Protein AF-C9RMR4-F1 (afdb_monomer_lite)

Organism: Fibrobacter succinogenes (strain ATCC 19169 / S85) (NCBI:txid59374)

pLDDT: mean 77.99, std 12.68, range [41.62, 93.25]

Radius of gyration: 33.89 Å; chains: 1; bounding box: 78×63×90 Å

Structure (mmCIF, N/CA/C/O backbone):
data_AF-C9RMR4-F1
#
_entry.id   AF-C9RMR4-F1
#
loop_
_atom_site.group_PDB
_atom_site.id
_atom_site.type_symbol
_atom_site.label_atom_id
_atom_site.label_alt_id
_atom_site.label_comp_id
_atom_site.label_asym_id
_atom_site.label_entity_id
_atom_site.label_seq_id
_atom_site.pdbx_PDB_ins_code
_atom_site.Cartn_x
_atom_site.Cartn_y
_atom_site.Cartn_z
_atom_site.occupancy
_atom_site.B_iso_or_equiv
_atom_site.auth_seq_id
_atom_site.auth_comp_id
_atom_site.auth_asym_id
_atom_site.auth_atom_id
_atom_site.pdbx_PDB_model_num
ATOM 1 N N . MET A 1 1 ? 0.175 2.242 -35.632 1.00 47.19 1 MET A N 1
ATOM 2 C CA . MET A 1 1 ? 0.613 1.706 -34.322 1.00 47.19 1 MET A CA 1
ATOM 3 C C . MET A 1 1 ? 1.894 0.916 -34.543 1.00 47.19 1 MET A C 1
ATOM 5 O O . MET A 1 1 ? 1.962 0.217 -35.541 1.00 47.19 1 MET A O 1
ATOM 9 N N . LEU A 1 2 ? 2.898 1.066 -33.674 1.00 58.03 2 LEU A N 1
ATOM 10 C CA . LEU A 1 2 ? 4.292 0.594 -33.826 1.00 58.03 2 LEU A CA 1
ATOM 11 C C . LEU A 1 2 ? 4.500 -0.942 -33.826 1.00 58.03 2 LEU A C 1
ATOM 13 O O . LEU A 1 2 ? 5.622 -1.389 -33.651 1.00 58.03 2 LEU A O 1
ATOM 17 N N . GLY A 1 3 ? 3.456 -1.758 -34.009 1.00 69.38 3 GLY A N 1
ATOM 18 C CA . GLY A 1 3 ? 3.580 -3.225 -34.045 1.00 69.38 3 GLY A CA 1
ATOM 19 C C . GLY A 1 3 ? 3.968 -3.889 -32.715 1.00 69.38 3 GLY A C 1
ATOM 20 O O . GLY A 1 3 ? 4.197 -5.091 -32.699 1.00 69.38 3 GLY A O 1
ATOM 21 N N . ILE A 1 4 ? 4.023 -3.128 -31.616 1.00 83.81 4 ILE A N 1
ATOM 22 C CA . ILE A 1 4 ? 4.324 -3.635 -30.272 1.00 83.81 4 ILE A CA 1
ATOM 23 C C . ILE A 1 4 ? 3.107 -4.396 -29.743 1.00 83.81 4 ILE A C 1
ATOM 25 O O . ILE A 1 4 ? 2.003 -3.849 -29.694 1.00 83.81 4 ILE A O 1
ATOM 29 N N . GLU A 1 5 ? 3.318 -5.639 -29.327 1.00 89.31 5 GLU A N 1
ATOM 30 C CA . GLU A 1 5 ? 2.286 -6.538 -28.816 1.00 89.31 5 GLU A CA 1
ATOM 31 C C . GLU A 1 5 ? 2.506 -6.798 -27.323 1.00 89.31 5 GLU A C 1
ATOM 33 O O . GLU A 1 5 ? 3.575 -7.252 -26.915 1.00 89.31 5 GLU A O 1
ATOM 38 N N . GLN A 1 6 ? 1.491 -6.551 -26.494 1.00 89.81 6 GLN A N 1
ATOM 39 C CA . GLN A 1 6 ? 1.512 -6.993 -25.101 1.00 89.81 6 GLN A CA 1
ATOM 40 C C . GLN A 1 6 ? 1.115 -8.471 -25.042 1.00 89.81 6 GLN A C 1
ATOM 42 O O . GLN A 1 6 ? -0.033 -8.830 -25.294 1.00 89.81 6 GLN A O 1
ATOM 47 N N . LYS A 1 7 ? 2.079 -9.333 -24.719 1.00 90.44 7 LYS A N 1
ATOM 48 C CA . LYS A 1 7 ? 1.894 -10.789 -24.633 1.00 90.44 7 LYS A CA 1
ATOM 49 C C . LYS A 1 7 ? 1.321 -11.231 -23.287 1.00 90.44 7 LYS A C 1
ATOM 51 O O . LYS A 1 7 ? 0.666 -12.267 -23.213 1.00 90.44 7 LYS A O 1
ATOM 56 N N . LYS A 1 8 ? 1.595 -10.475 -22.220 1.00 91.88 8 LYS A N 1
ATOM 57 C CA . LYS A 1 8 ? 1.144 -10.755 -20.849 1.00 91.88 8 LYS A CA 1
ATOM 58 C C . LYS A 1 8 ? 0.985 -9.453 -20.073 1.00 91.88 8 LYS A C 1
ATOM 60 O O . LYS A 1 8 ? 1.736 -8.508 -20.306 1.00 91.88 8 LYS A O 1
ATOM 65 N N . GLY A 1 9 ? 0.049 -9.436 -19.133 1.00 88.81 9 GLY A N 1
ATOM 66 C CA . GLY A 1 9 ? -0.226 -8.281 -18.285 1.00 88.81 9 GLY A CA 1
ATOM 67 C C . GLY A 1 9 ? -1.569 -7.635 -18.592 1.00 88.81 9 GLY A C 1
ATOM 68 O O . GLY A 1 9 ? -2.318 -8.114 -19.445 1.00 88.81 9 GLY A O 1
ATOM 69 N N . ASN A 1 10 ? -1.868 -6.552 -17.883 1.00 87.31 10 ASN A N 1
ATOM 70 C CA . ASN A 1 10 ? -3.075 -5.761 -18.094 1.00 87.31 10 ASN A CA 1
ATOM 71 C C . ASN A 1 10 ? -2.689 -4.300 -18.323 1.00 87.31 10 ASN A C 1
ATOM 73 O O . ASN A 1 10 ? -2.171 -3.641 -17.430 1.00 87.31 10 ASN A O 1
ATOM 77 N N . ASP A 1 11 ? -2.964 -3.784 -19.518 1.00 85.44 11 ASP A N 1
ATOM 78 C CA . ASP A 1 11 ? -2.623 -2.411 -19.890 1.00 85.44 11 ASP A CA 1
ATOM 79 C C . ASP A 1 11 ? -3.356 -1.348 -19.051 1.00 85.44 11 ASP A C 1
ATOM 81 O O . ASP A 1 11 ? -2.876 -0.221 -18.924 1.00 85.44 11 ASP A O 1
ATOM 85 N N . GLU A 1 12 ? -4.498 -1.702 -18.453 1.00 86.06 12 GLU A N 1
ATOM 86 C CA . GLU A 1 12 ? -5.261 -0.847 -17.535 1.00 86.06 12 GLU A CA 1
ATOM 87 C C . GLU A 1 12 ? -4.778 -0.961 -16.081 1.00 86.06 12 GLU A C 1
ATOM 89 O O . GLU A 1 12 ? -5.026 -0.059 -15.282 1.00 86.06 12 GLU A O 1
ATOM 94 N N . GLN A 1 13 ? -4.059 -2.036 -15.744 1.00 86.88 13 GLN A N 1
ATOM 95 C CA . GLN A 1 13 ? -3.567 -2.314 -14.397 1.00 86.88 13 GLN A CA 1
ATOM 96 C C . GLN A 1 13 ? -2.191 -2.98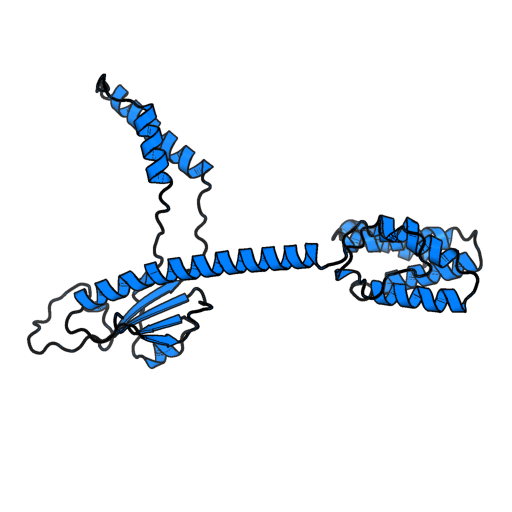8 -14.457 1.00 86.88 13 GLN A C 1
ATOM 98 O O . GLN A 1 13 ? -2.064 -4.209 -14.341 1.00 86.88 13 GLN A O 1
ATOM 103 N N . LEU A 1 14 ? -1.157 -2.170 -14.640 1.00 90.06 14 LEU A N 1
ATOM 104 C CA . LEU A 1 14 ? 0.226 -2.630 -14.753 1.00 90.06 14 LEU A CA 1
ATOM 105 C C . LEU A 1 14 ? 0.758 -3.126 -13.395 1.00 90.06 14 LEU A C 1
ATOM 107 O O . LEU A 1 14 ? 0.487 -2.524 -12.352 1.00 90.06 14 LEU A O 1
ATOM 111 N N . CYS A 1 15 ? 1.558 -4.197 -13.389 1.00 89.25 15 CYS A N 1
ATOM 112 C CA . CYS A 1 15 ? 2.065 -4.819 -12.154 1.00 89.25 15 CYS A CA 1
ATOM 113 C C . CYS A 1 15 ? 3.337 -4.153 -11.588 1.00 89.25 15 CYS A C 1
ATOM 115 O O . CYS A 1 15 ? 3.829 -4.527 -10.520 1.00 89.25 15 CYS A O 1
ATOM 117 N N . GLY A 1 16 ? 3.893 -3.174 -12.304 1.00 86.94 16 GLY A N 1
ATOM 118 C CA . GLY A 1 16 ? 5.106 -2.446 -11.934 1.00 86.94 16 GLY A CA 1
ATOM 119 C C . GLY A 1 16 ? 6.412 -3.168 -12.281 1.00 86.94 16 GLY A C 1
ATOM 120 O O . GLY A 1 16 ? 7.479 -2.591 -12.081 1.00 86.94 16 GLY A O 1
ATOM 121 N N . ARG A 1 17 ? 6.362 -4.390 -12.824 1.00 91.50 17 ARG A N 1
ATOM 122 C CA . ARG A 1 17 ? 7.517 -5.100 -13.392 1.00 91.50 17 ARG A CA 1
ATOM 123 C C . ARG A 1 17 ? 7.275 -5.330 -14.879 1.00 91.50 17 ARG A C 1
ATOM 125 O O . ARG A 1 17 ? 6.249 -5.878 -15.258 1.00 91.50 17 ARG A O 1
ATOM 132 N N . MET A 1 18 ? 8.234 -4.947 -15.712 1.00 92.25 18 MET A N 1
ATOM 133 C CA . MET A 1 18 ? 8.123 -5.030 -17.168 1.00 92.25 18 MET A CA 1
ATOM 134 C C . MET A 1 18 ? 9.235 -5.902 -17.741 1.00 92.25 18 MET A C 1
ATOM 136 O O . MET A 1 18 ? 10.391 -5.775 -17.335 1.00 92.25 18 MET A O 1
ATOM 140 N N . ILE A 1 19 ? 8.907 -6.722 -18.739 1.00 92.44 19 ILE A N 1
ATOM 141 C CA . ILE A 1 19 ? 9.884 -7.361 -19.621 1.00 92.44 19 ILE A CA 1
ATOM 142 C C . ILE A 1 19 ? 9.525 -7.029 -21.067 1.00 92.44 19 ILE A C 1
ATOM 144 O O . ILE A 1 19 ? 8.443 -7.347 -21.547 1.00 92.44 19 ILE A O 1
ATOM 148 N N . ALA A 1 20 ? 10.445 -6.398 -21.781 1.00 91.88 20 ALA A N 1
ATOM 149 C CA . ALA A 1 20 ? 10.335 -6.149 -23.207 1.00 91.88 20 ALA A CA 1
ATOM 150 C C . ALA A 1 20 ? 11.351 -7.008 -23.958 1.00 91.88 20 ALA A C 1
ATOM 152 O O . ALA A 1 20 ? 12.499 -7.131 -23.529 1.00 91.88 20 ALA A O 1
ATOM 153 N N . TYR A 1 21 ? 10.953 -7.593 -25.084 1.00 92.12 21 TYR A N 1
ATOM 154 C CA . TYR A 1 21 ? 11.864 -8.390 -25.895 1.00 92.12 21 TYR A CA 1
ATOM 155 C C . TYR A 1 21 ? 11.643 -8.214 -27.394 1.00 92.12 21 TYR A C 1
ATOM 157 O O . TYR A 1 21 ? 10.551 -7.893 -27.869 1.00 92.12 21 TYR A O 1
ATOM 165 N N . ALA A 1 22 ? 12.721 -8.425 -28.140 1.00 91.19 22 ALA A N 1
ATOM 166 C CA . ALA A 1 22 ? 12.745 -8.406 -29.592 1.00 91.19 22 ALA A CA 1
ATOM 167 C C . ALA A 1 22 ? 13.501 -9.631 -30.113 1.00 91.19 22 ALA A C 1
ATOM 169 O O . ALA A 1 22 ? 14.435 -10.118 -29.469 1.00 91.19 22 ALA A O 1
ATOM 170 N N . ARG A 1 23 ? 13.104 -10.116 -31.292 1.00 90.06 23 ARG A N 1
ATOM 171 C CA . ARG A 1 23 ? 13.796 -11.212 -31.973 1.00 90.06 23 ARG A CA 1
ATOM 172 C C . ARG A 1 23 ? 14.765 -10.639 -32.999 1.00 90.06 23 ARG A C 1
ATOM 174 O O . ARG A 1 23 ? 14.373 -9.845 -33.848 1.00 90.06 23 ARG A O 1
ATOM 181 N N . ILE A 1 24 ? 16.022 -11.044 -32.921 1.00 88.00 24 ILE A N 1
ATOM 182 C CA . ILE A 1 24 ? 17.065 -10.658 -33.862 1.00 88.00 24 ILE A CA 1
ATOM 183 C C . ILE A 1 24 ? 17.183 -11.755 -34.916 1.00 88.00 24 ILE A C 1
ATOM 185 O O . ILE A 1 24 ? 17.485 -12.908 -34.603 1.00 88.00 24 ILE A O 1
ATOM 189 N N . LEU A 1 25 ? 16.896 -11.401 -36.164 1.00 85.12 25 LEU A N 1
ATOM 190 C CA . LEU A 1 25 ? 17.019 -12.297 -37.302 1.00 85.12 25 LEU A CA 1
ATOM 191 C C . LEU A 1 25 ? 18.496 -12.434 -37.695 1.00 85.12 25 LEU A C 1
ATOM 193 O O . LEU A 1 25 ? 19.223 -11.439 -37.691 1.00 85.12 25 LEU A O 1
ATOM 197 N N . PRO A 1 26 ? 18.948 -13.641 -38.071 1.00 75.00 26 PRO A N 1
ATOM 198 C CA . PRO A 1 26 ? 20.304 -13.833 -38.562 1.00 75.00 26 PRO A CA 1
ATOM 199 C C . PRO A 1 26 ? 20.495 -13.064 -39.875 1.00 75.00 26 PRO A C 1
ATOM 201 O O . PRO A 1 26 ? 19.735 -13.247 -40.828 1.00 75.00 26 PRO A O 1
ATOM 204 N N . SER A 1 27 ? 21.513 -12.204 -39.928 1.00 66.94 27 SER A N 1
ATOM 205 C CA . SER A 1 27 ? 21.893 -11.509 -41.158 1.00 66.94 27 SER A CA 1
ATOM 206 C C . SER A 1 27 ? 22.858 -12.384 -41.969 1.00 66.94 27 SER A C 1
ATOM 208 O O . SER A 1 27 ? 23.888 -12.788 -41.429 1.00 66.94 27 SER A O 1
ATOM 210 N N . PRO A 1 28 ? 22.568 -12.685 -43.248 1.00 58.91 28 PRO A N 1
ATOM 211 C CA . PRO A 1 28 ? 23.427 -13.527 -44.083 1.00 58.91 28 PRO A CA 1
ATOM 212 C C . PRO A 1 28 ? 24.777 -12.880 -44.449 1.00 58.91 28 PRO A C 1
ATOM 214 O O . PRO A 1 28 ? 25.698 -13.608 -44.805 1.00 58.91 28 PRO A O 1
ATOM 217 N N . ASP A 1 29 ? 24.907 -11.553 -44.316 1.00 56.56 29 ASP A N 1
ATOM 218 C CA . ASP A 1 29 ? 26.104 -10.772 -44.689 1.00 56.56 29 ASP A CA 1
ATOM 219 C C . ASP A 1 29 ? 26.848 -10.164 -43.482 1.00 56.56 29 ASP A C 1
ATOM 221 O O . ASP A 1 29 ? 27.740 -9.331 -43.647 1.00 56.56 29 ASP A O 1
ATOM 225 N N . ALA A 1 30 ? 26.472 -10.520 -42.250 1.00 56.66 30 ALA A N 1
ATOM 226 C CA . ALA A 1 30 ? 27.156 -10.000 -41.072 1.00 56.66 30 ALA A CA 1
ATOM 227 C C . ALA A 1 30 ? 28.481 -10.745 -40.857 1.00 56.66 30 ALA A C 1
ATOM 229 O O . ALA A 1 30 ? 28.493 -11.909 -40.457 1.00 56.66 30 ALA A O 1
ATOM 230 N N . GLU A 1 31 ? 29.607 -10.060 -41.076 1.00 55.38 31 GLU A N 1
ATOM 231 C CA . GLU A 1 31 ? 30.838 -10.420 -40.369 1.00 55.38 31 GLU A CA 1
ATOM 232 C C . GLU A 1 31 ? 30.530 -10.443 -38.860 1.00 55.38 31 GLU A C 1
ATOM 234 O O . GLU A 1 31 ? 29.711 -9.630 -38.416 1.00 55.38 31 GLU A O 1
ATOM 239 N N . PRO A 1 32 ? 31.128 -11.356 -38.069 1.00 55.41 32 PRO A N 1
ATOM 240 C CA . PRO A 1 32 ? 30.986 -11.352 -36.618 1.00 55.41 32 PRO A CA 1
ATOM 241 C C . PRO A 1 32 ? 31.607 -10.060 -36.083 1.00 55.41 32 PRO A C 1
ATOM 243 O O . PRO A 1 32 ? 32.794 -9.984 -35.775 1.00 55.41 32 PRO A O 1
ATOM 246 N N . ALA A 1 33 ? 30.813 -8.999 -36.071 1.00 53.19 33 ALA A N 1
ATOM 247 C CA . ALA A 1 33 ? 31.178 -7.744 -35.472 1.00 53.19 33 ALA A CA 1
ATOM 248 C C . ALA A 1 33 ? 31.097 -7.978 -33.970 1.00 53.19 33 ALA A C 1
ATOM 250 O O . ALA A 1 33 ? 30.001 -8.130 -33.457 1.00 53.19 33 ALA A O 1
ATOM 251 N N . GLU A 1 34 ? 32.237 -8.006 -33.276 1.00 56.12 34 GLU A N 1
ATOM 252 C CA . GLU A 1 34 ? 32.297 -8.007 -31.809 1.00 56.12 34 GLU A CA 1
ATOM 253 C C . GLU A 1 34 ? 31.718 -6.685 -31.277 1.00 56.12 34 GLU A C 1
ATOM 255 O O . GLU A 1 34 ? 32.432 -5.773 -30.852 1.00 56.12 34 GLU A O 1
ATOM 260 N N . THR A 1 35 ? 30.401 -6.524 -31.373 1.00 60.56 35 THR A N 1
ATOM 261 C CA . THR A 1 35 ? 29.701 -5.416 -30.751 1.00 60.56 35 THR A CA 1
ATOM 262 C C . THR A 1 35 ? 29.381 -5.812 -29.313 1.00 60.56 35 THR A C 1
ATOM 264 O O . THR A 1 35 ? 29.045 -6.967 -29.057 1.00 60.56 35 THR A O 1
ATOM 267 N N . PRO A 1 36 ? 29.407 -4.874 -28.352 1.00 60.50 36 PRO A N 1
ATOM 268 C CA . PRO A 1 36 ? 29.005 -5.156 -26.971 1.00 60.50 36 PRO A CA 1
ATOM 269 C C . PRO A 1 36 ? 27.576 -5.715 -26.834 1.00 60.50 36 PRO A C 1
ATOM 271 O O . PRO A 1 36 ? 27.206 -6.203 -25.771 1.00 60.50 36 PRO A O 1
ATOM 274 N N . PHE A 1 37 ? 26.764 -5.614 -27.893 1.00 62.84 37 PHE A N 1
ATOM 275 C CA . PHE A 1 37 ? 25.399 -6.121 -27.953 1.00 62.84 37 PHE A CA 1
ATOM 276 C C . PHE A 1 37 ? 25.322 -7.608 -28.313 1.00 62.84 37 PHE A C 1
ATOM 278 O O . PHE A 1 37 ? 24.307 -8.232 -28.014 1.00 62.84 37 PHE A O 1
ATOM 285 N N . ASP A 1 38 ? 26.365 -8.190 -28.904 1.00 65.12 38 ASP A N 1
ATOM 286 C CA . ASP A 1 38 ? 26.380 -9.605 -29.289 1.00 65.12 38 ASP A CA 1
ATOM 287 C C . ASP A 1 38 ? 26.332 -10.506 -28.047 1.00 65.12 38 ASP A C 1
ATOM 289 O O . ASP A 1 38 ? 25.541 -11.447 -27.995 1.00 65.12 38 ASP A O 1
ATOM 293 N N . ASP A 1 39 ? 27.060 -10.135 -26.988 1.00 64.56 39 ASP A N 1
ATOM 294 C CA . ASP A 1 39 ? 27.024 -10.811 -25.681 1.00 64.56 39 ASP A CA 1
ATOM 295 C C . ASP A 1 39 ? 25.661 -10.684 -24.972 1.00 64.56 39 ASP A C 1
ATOM 297 O O . ASP A 1 39 ? 25.330 -11.457 -24.066 1.00 64.56 39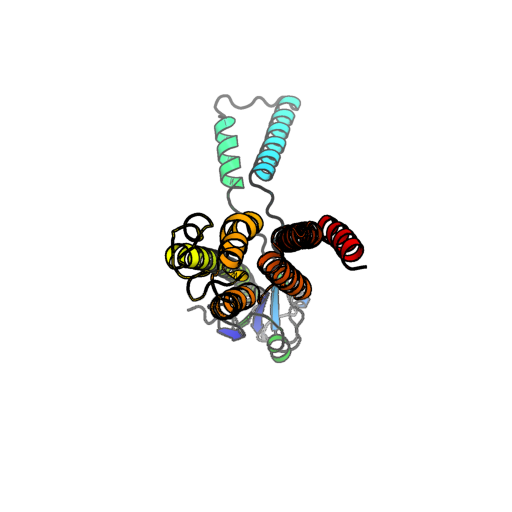 ASP A O 1
ATOM 301 N N . MET A 1 40 ? 24.859 -9.695 -25.374 1.00 72.31 40 MET A N 1
ATOM 302 C CA . MET A 1 40 ? 23.536 -9.418 -24.814 1.00 72.31 40 MET A CA 1
ATOM 303 C C . MET A 1 40 ? 22.416 -10.190 -25.522 1.00 72.31 40 MET A C 1
ATOM 305 O O . MET A 1 40 ? 21.314 -10.285 -24.978 1.00 72.31 40 MET A O 1
ATOM 309 N N . ILE A 1 41 ? 22.670 -10.725 -26.721 1.00 76.88 41 ILE A N 1
ATOM 310 C CA . ILE A 1 41 ? 21.688 -11.469 -27.512 1.00 76.88 41 ILE A CA 1
ATOM 311 C C . ILE A 1 41 ? 21.814 -12.957 -27.194 1.00 76.88 41 ILE A C 1
ATOM 313 O O . ILE A 1 41 ? 22.825 -13.596 -27.475 1.00 76.88 41 ILE A O 1
ATOM 317 N N . LYS A 1 42 ? 20.748 -13.552 -26.654 1.00 77.31 42 LYS A N 1
ATOM 318 C CA . LYS A 1 42 ? 20.715 -14.978 -26.303 1.00 77.31 42 LYS A CA 1
ATOM 319 C C . LYS A 1 42 ? 19.717 -15.716 -27.170 1.00 77.31 42 LYS A C 1
ATOM 321 O O . LYS A 1 42 ? 18.532 -15.408 -27.158 1.00 77.31 42 LYS A O 1
ATOM 326 N N . ASN A 1 43 ? 20.205 -16.683 -27.950 1.00 79.44 43 ASN A N 1
ATOM 327 C CA . ASN A 1 43 ? 19.395 -17.468 -28.889 1.00 79.44 43 ASN A CA 1
ATOM 328 C C . ASN A 1 43 ? 18.543 -16.597 -29.836 1.00 79.44 43 ASN A C 1
ATOM 330 O O . ASN A 1 43 ? 17.392 -16.916 -30.125 1.00 79.44 43 ASN A O 1
ATOM 334 N N . GLY A 1 44 ? 19.101 -15.470 -30.295 1.00 82.06 44 GLY A N 1
ATOM 335 C CA . GLY A 1 44 ? 18.393 -14.519 -31.155 1.00 82.06 44 GLY A CA 1
ATOM 336 C C . GLY A 1 44 ? 17.353 -13.660 -30.428 1.00 82.06 44 GLY A C 1
ATOM 337 O O . GLY A 1 44 ? 16.527 -13.039 -31.088 1.00 82.06 44 GLY A O 1
ATOM 338 N N . LEU A 1 45 ? 17.365 -13.605 -29.094 1.00 86.12 45 LEU A N 1
ATOM 339 C CA . LEU A 1 45 ? 16.503 -12.730 -28.300 1.00 86.12 45 LEU A CA 1
ATOM 340 C C . LEU A 1 45 ? 17.324 -11.629 -27.637 1.00 86.12 45 LEU A C 1
ATOM 342 O O . LEU A 1 45 ? 18.345 -11.894 -27.005 1.00 86.12 45 LEU A O 1
ATOM 346 N N . LEU A 1 46 ? 16.837 -10.396 -27.761 1.00 86.81 46 LEU A N 1
ATOM 347 C CA . LEU A 1 46 ? 17.311 -9.257 -26.989 1.00 86.81 46 LEU A CA 1
ATOM 348 C C . LEU A 1 46 ? 16.214 -8.864 -26.001 1.00 86.81 46 LEU A C 1
ATOM 350 O O . LEU A 1 46 ? 15.113 -8.484 -26.407 1.00 86.81 46 LEU A O 1
ATOM 354 N N . THR A 1 47 ? 16.518 -8.979 -24.713 1.00 88.19 47 THR A N 1
ATOM 355 C CA . THR A 1 47 ? 15.566 -8.805 -23.609 1.00 88.19 47 THR A CA 1
ATOM 356 C C . THR A 1 47 ? 15.962 -7.660 -22.701 1.00 88.19 47 THR A C 1
ATOM 358 O O . THR A 1 47 ? 17.134 -7.476 -22.374 1.00 88.19 47 THR A O 1
ATOM 361 N N . LEU A 1 48 ? 14.965 -6.923 -22.233 1.00 88.81 48 LEU A N 1
ATOM 362 C CA . LEU A 1 48 ? 15.127 -5.812 -21.318 1.00 88.81 48 LEU A CA 1
ATOM 363 C C . LEU A 1 48 ? 14.075 -5.903 -20.211 1.00 88.81 48 LEU A C 1
ATOM 365 O O . LEU A 1 48 ? 12.882 -5.982 -20.482 1.00 88.81 48 LEU A O 1
ATOM 369 N N . GLU A 1 49 ? 14.525 -5.904 -18.966 1.00 89.00 49 GLU A N 1
ATOM 370 C CA . GLU A 1 49 ? 13.690 -5.979 -17.772 1.00 89.00 49 GLU A CA 1
ATOM 371 C C . GLU A 1 49 ? 13.755 -4.670 -16.984 1.00 89.00 49 GLU A C 1
ATOM 373 O O . GLU A 1 49 ? 14.797 -4.018 -16.928 1.00 89.00 49 GLU A O 1
ATOM 378 N N . GLY A 1 50 ? 12.646 -4.287 -16.359 1.00 87.19 50 GLY A N 1
ATOM 379 C CA . GLY A 1 50 ? 12.602 -3.157 -15.441 1.00 87.19 50 GLY A CA 1
ATOM 380 C C . GLY A 1 50 ? 11.684 -3.422 -14.258 1.00 87.19 50 GLY A C 1
ATOM 381 O O . GLY A 1 50 ? 10.620 -4.022 -14.411 1.00 87.19 50 GLY A O 1
ATOM 382 N N . ASP A 1 51 ? 12.103 -2.973 -13.077 1.00 86.75 51 ASP A N 1
ATOM 383 C CA . ASP A 1 51 ? 11.295 -3.007 -11.856 1.00 86.75 51 ASP A CA 1
ATOM 384 C C . ASP A 1 51 ? 11.047 -1.575 -11.381 1.00 86.75 51 ASP A C 1
ATOM 386 O O . ASP A 1 51 ? 11.960 -0.864 -10.961 1.00 86.75 51 ASP A O 1
ATOM 390 N N . PHE A 1 52 ? 9.793 -1.152 -11.481 1.00 84.56 52 PHE A N 1
ATOM 391 C CA . PHE A 1 52 ? 9.329 0.204 -11.206 1.00 84.56 52 PHE A CA 1
ATOM 392 C C . PHE A 1 52 ? 8.532 0.288 -9.900 1.00 84.56 52 PHE A C 1
ATOM 394 O O . PHE A 1 52 ? 8.011 1.354 -9.566 1.00 84.56 52 PHE A O 1
ATOM 401 N N . ARG A 1 53 ? 8.439 -0.817 -9.147 1.00 81.31 53 ARG A N 1
ATOM 402 C CA . ARG A 1 53 ? 7.759 -0.873 -7.843 1.00 81.31 53 ARG A CA 1
ATOM 403 C C . ARG A 1 53 ? 8.562 -0.176 -6.752 1.00 81.31 53 ARG A C 1
ATOM 405 O O . ARG A 1 53 ? 7.988 0.325 -5.789 1.00 81.31 53 ARG A O 1
ATOM 412 N N . GLN A 1 54 ? 9.887 -0.143 -6.891 1.00 63.75 54 GLN A N 1
ATOM 413 C CA . GLN A 1 54 ? 10.748 0.552 -5.946 1.00 63.75 54 GLN A CA 1
ATOM 414 C C . GLN A 1 54 ? 10.619 2.060 -6.155 1.00 63.75 54 GLN A C 1
ATOM 416 O O . GLN A 1 54 ? 11.095 2.623 -7.140 1.00 63.75 54 GLN A O 1
ATOM 421 N N . ALA A 1 55 ? 9.972 2.721 -5.198 1.00 53.53 55 ALA A N 1
ATOM 422 C CA . ALA A 1 55 ? 10.101 4.154 -5.042 1.00 53.53 55 ALA A CA 1
ATOM 423 C C . ALA A 1 55 ? 11.564 4.446 -4.693 1.00 53.53 55 ALA A C 1
ATOM 425 O O . ALA A 1 55 ? 11.995 4.231 -3.559 1.00 53.53 55 ALA A O 1
ATOM 426 N N . GLU A 1 56 ? 12.342 4.938 -5.657 1.00 52.81 56 GLU A N 1
ATOM 427 C CA . GLU A 1 56 ? 13.525 5.697 -5.280 1.00 52.81 56 GLU A CA 1
ATOM 428 C C . GLU A 1 56 ? 13.067 6.799 -4.326 1.00 52.81 56 GLU A C 1
ATOM 430 O O . GLU A 1 56 ? 12.068 7.481 -4.583 1.00 52.81 56 GLU A O 1
ATOM 435 N N . HIS A 1 57 ? 13.767 6.925 -3.199 1.00 47.06 57 HIS A N 1
ATOM 436 C CA . HIS A 1 57 ? 13.590 8.023 -2.262 1.00 47.06 57 HIS A CA 1
ATOM 437 C C . HIS A 1 57 ? 13.696 9.317 -3.066 1.00 47.06 57 HIS A C 1
ATOM 439 O O . HIS A 1 57 ? 14.795 9.734 -3.423 1.00 47.06 57 HIS A O 1
ATOM 445 N N . LYS A 1 58 ? 12.558 9.928 -3.414 1.00 55.16 58 LYS A N 1
ATOM 446 C CA . LYS A 1 58 ? 12.567 11.241 -4.044 1.00 55.16 58 LYS A CA 1
ATOM 447 C C . LYS A 1 58 ? 13.135 12.186 -2.990 1.00 55.16 58 LYS A C 1
ATOM 449 O O . LYS A 1 58 ? 12.471 12.366 -1.966 1.00 55.16 58 LYS A O 1
ATOM 454 N N . PRO A 1 59 ? 14.337 12.760 -3.185 1.00 54.75 59 PRO A N 1
ATOM 455 C CA . PRO A 1 59 ? 14.821 13.775 -2.270 1.00 54.75 59 PRO A CA 1
ATOM 456 C C . PRO A 1 59 ? 13.766 14.875 -2.222 1.00 54.75 59 PRO A C 1
ATOM 458 O O . PRO A 1 59 ? 13.203 15.267 -3.252 1.00 54.75 59 PRO A O 1
ATOM 461 N N . SER A 1 60 ? 13.433 15.327 -1.018 1.00 59.25 60 SER A N 1
ATOM 462 C CA . SER A 1 60 ? 12.402 16.341 -0.860 1.00 59.25 60 SER A CA 1
ATOM 463 C C . SER A 1 60 ? 12.792 17.579 -1.668 1.00 59.25 60 SER A C 1
ATOM 465 O O . SER A 1 60 ? 13.969 17.925 -1.791 1.00 59.25 60 SER A O 1
ATOM 467 N N . ARG A 1 61 ? 11.803 18.310 -2.191 1.00 64.50 61 ARG A N 1
ATOM 468 C CA . ARG A 1 61 ? 12.045 19.551 -2.950 1.00 64.50 61 ARG A CA 1
ATOM 469 C C . ARG A 1 61 ? 12.946 20.538 -2.189 1.00 64.50 61 ARG A C 1
ATOM 471 O O . ARG A 1 61 ? 13.720 21.277 -2.786 1.00 64.50 61 ARG A O 1
ATOM 478 N N . ARG A 1 62 ? 12.881 20.509 -0.853 1.00 67.06 62 ARG A N 1
ATOM 479 C CA . ARG A 1 62 ? 13.753 21.285 0.038 1.00 67.06 62 ARG A CA 1
ATOM 480 C C . ARG A 1 62 ? 15.209 20.814 0.014 1.00 67.06 62 ARG A C 1
ATOM 482 O O . ARG A 1 62 ? 16.099 21.655 0.056 1.00 67.06 62 ARG A O 1
ATOM 489 N N . GLU A 1 63 ? 15.459 19.513 -0.045 1.00 67.06 63 GLU A N 1
ATOM 490 C CA . GLU A 1 63 ? 16.810 18.944 -0.127 1.00 67.06 63 GLU A CA 1
ATOM 491 C C . GLU A 1 63 ? 17.450 19.193 -1.492 1.00 67.06 63 GLU A C 1
ATOM 493 O O . GLU A 1 63 ? 18.617 19.578 -1.546 1.00 67.06 63 GLU A O 1
ATOM 498 N N . VAL A 1 64 ? 16.678 19.068 -2.579 1.00 67.56 64 VAL A N 1
ATOM 499 C CA . VAL A 1 64 ? 17.149 19.385 -3.938 1.00 67.56 64 VAL A CA 1
ATOM 500 C C . VAL A 1 64 ? 17.520 20.865 -4.047 1.00 67.56 64 VAL A C 1
ATOM 502 O O . VAL A 1 64 ? 18.636 21.181 -4.456 1.00 67.56 64 VAL A O 1
ATOM 505 N N . ASN A 1 65 ? 16.649 21.770 -3.584 1.00 71.06 65 ASN A N 1
ATOM 506 C CA . ASN A 1 65 ? 16.932 23.209 -3.595 1.00 71.06 65 ASN A CA 1
ATOM 507 C C . ASN A 1 65 ? 18.175 23.558 -2.768 1.00 71.06 65 ASN A C 1
ATOM 509 O O . ASN A 1 65 ? 19.045 24.274 -3.252 1.00 71.06 65 ASN A O 1
ATOM 513 N N . ARG A 1 66 ? 18.322 22.980 -1.567 1.00 76.25 66 ARG A N 1
ATOM 514 C CA . ARG A 1 66 ? 19.515 23.186 -0.728 1.00 76.25 66 ARG A CA 1
ATOM 515 C C . ARG A 1 66 ? 20.800 22.681 -1.385 1.00 76.25 66 ARG A C 1
ATOM 517 O O . ARG A 1 66 ? 21.843 23.311 -1.231 1.00 76.25 66 ARG A O 1
ATOM 524 N N . ALA A 1 67 ? 20.746 21.558 -2.098 1.00 75.56 67 ALA A N 1
ATOM 525 C CA . ALA A 1 67 ? 21.904 21.014 -2.800 1.00 75.56 67 ALA A CA 1
ATOM 526 C C . ALA A 1 67 ? 22.314 21.884 -4.001 1.00 75.56 67 ALA A C 1
ATOM 528 O O . ALA A 1 67 ? 23.509 22.094 -4.223 1.00 75.56 67 ALA A O 1
ATOM 529 N N . VAL A 1 68 ? 21.337 22.414 -4.747 1.00 76.25 68 VAL A N 1
ATOM 530 C CA . VAL A 1 68 ? 21.565 23.370 -5.845 1.00 76.25 68 VAL A CA 1
ATOM 531 C C . VAL A 1 68 ? 22.166 24.665 -5.302 1.00 76.25 68 VAL A C 1
ATOM 533 O O . VAL A 1 68 ? 23.203 25.102 -5.798 1.00 76.25 68 VAL A O 1
ATOM 536 N N . ASP A 1 69 ? 21.604 25.205 -4.219 1.00 80.06 69 ASP A N 1
ATOM 537 C CA . ASP A 1 69 ? 22.113 26.402 -3.546 1.00 80.06 69 ASP A CA 1
ATOM 538 C C . ASP A 1 69 ? 23.554 26.227 -3.057 1.00 80.06 69 ASP A C 1
ATOM 540 O O . ASP A 1 69 ? 24.398 27.093 -3.275 1.00 80.06 69 ASP A O 1
ATOM 544 N N . ALA A 1 70 ? 23.865 25.091 -2.429 1.00 81.19 70 ALA A N 1
ATOM 545 C CA . ALA A 1 70 ? 25.207 24.804 -1.933 1.00 81.19 70 ALA A CA 1
ATOM 546 C C . ALA A 1 70 ? 26.236 24.687 -3.070 1.00 81.19 70 ALA A C 1
ATOM 548 O O . ALA A 1 70 ? 27.348 25.202 -2.951 1.00 81.19 70 ALA A O 1
ATOM 549 N N . LYS A 1 71 ? 25.876 24.040 -4.187 1.00 76.94 71 LYS A N 1
ATOM 550 C CA . LYS A 1 71 ? 26.752 23.935 -5.365 1.00 76.94 71 LYS A CA 1
ATOM 551 C C . LYS A 1 71 ? 26.945 25.280 -6.062 1.00 76.94 71 LYS A C 1
ATOM 553 O O . LYS A 1 71 ? 28.071 25.593 -6.436 1.00 76.94 71 LYS A O 1
ATOM 558 N N . PHE A 1 72 ? 25.882 26.069 -6.202 1.00 81.50 72 PHE A N 1
ATOM 559 C CA . PHE A 1 72 ? 25.940 27.391 -6.822 1.00 81.50 72 PHE A CA 1
ATOM 560 C C . PHE A 1 72 ? 26.779 28.365 -5.986 1.00 81.50 72 PHE A C 1
ATOM 562 O O . PHE A 1 72 ? 27.681 29.009 -6.514 1.00 81.50 72 PHE A O 1
ATOM 569 N N . ASN A 1 73 ? 26.586 28.380 -4.665 1.00 82.19 73 ASN A N 1
ATOM 570 C CA . ASN A 1 73 ? 27.397 29.191 -3.756 1.00 82.19 73 ASN A CA 1
ATOM 571 C C . ASN A 1 73 ? 28.879 28.771 -3.775 1.00 82.19 73 ASN A C 1
ATOM 573 O O . ASN A 1 73 ? 29.758 29.628 -3.767 1.00 82.19 73 ASN A O 1
ATOM 577 N N . ASN A 1 74 ? 29.177 27.467 -3.841 1.00 81.69 74 ASN A N 1
ATOM 578 C CA . ASN A 1 74 ? 30.556 26.986 -3.974 1.00 81.69 74 ASN A CA 1
ATOM 579 C C . ASN A 1 74 ? 31.191 27.391 -5.312 1.00 81.69 74 ASN A C 1
ATOM 581 O O . ASN A 1 74 ? 32.376 27.715 -5.331 1.00 81.69 74 ASN A O 1
ATOM 585 N N . PHE A 1 75 ? 30.423 27.392 -6.406 1.00 78.25 75 PHE A N 1
ATOM 586 C CA . PHE A 1 75 ? 30.874 27.841 -7.727 1.00 78.25 75 PHE A CA 1
ATOM 587 C C . PHE A 1 75 ? 31.192 29.342 -7.750 1.00 78.25 75 PHE A C 1
ATOM 589 O O . PHE A 1 75 ? 32.260 29.733 -8.217 1.00 78.25 75 PHE A O 1
ATOM 596 N N . LEU A 1 76 ? 30.316 30.173 -7.175 1.00 78.81 76 LEU A N 1
ATOM 597 C CA . LEU A 1 76 ? 30.560 31.613 -7.027 1.00 78.81 76 LEU A CA 1
ATOM 598 C C . LEU A 1 76 ? 31.825 31.874 -6.205 1.00 78.81 76 LEU A C 1
ATOM 600 O O . LEU A 1 76 ? 32.702 32.619 -6.632 1.00 78.81 76 LEU A O 1
ATOM 604 N N . LYS A 1 77 ? 31.976 31.160 -5.086 1.00 79.00 77 LYS A N 1
ATOM 605 C CA . LYS A 1 77 ? 33.157 31.264 -4.231 1.00 79.00 77 LYS A CA 1
ATOM 606 C C . LYS A 1 77 ? 34.446 30.847 -4.949 1.00 79.00 77 LYS A C 1
ATOM 608 O O . LYS A 1 77 ? 35.471 31.493 -4.781 1.00 79.00 77 LYS A O 1
ATOM 613 N N . THR A 1 78 ? 34.406 29.808 -5.790 1.00 78.31 78 THR A N 1
ATOM 614 C CA . THR A 1 78 ? 35.580 29.403 -6.588 1.00 78.31 78 THR A CA 1
ATOM 615 C C . THR A 1 78 ? 35.897 30.384 -7.715 1.00 78.31 78 THR A C 1
ATOM 617 O O . THR A 1 78 ? 37.061 30.501 -8.089 1.00 78.31 78 THR A O 1
ATOM 620 N N . MET A 1 79 ? 34.916 31.101 -8.266 1.00 71.44 79 MET A N 1
ATOM 621 C CA . MET A 1 79 ? 35.180 32.183 -9.224 1.00 71.44 79 MET A CA 1
ATOM 622 C C . MET A 1 79 ? 35.831 33.395 -8.551 1.00 71.44 79 MET A C 1
ATOM 624 O O . MET A 1 79 ? 36.824 33.907 -9.068 1.00 71.44 79 MET A O 1
ATOM 628 N N . GLU A 1 80 ? 35.340 33.780 -7.370 1.00 72.62 80 GLU A N 1
ATOM 629 C CA . GLU A 1 80 ? 35.935 34.836 -6.542 1.00 72.62 80 GLU A CA 1
ATOM 630 C C . GLU A 1 80 ? 37.368 34.480 -6.109 1.00 72.62 80 GLU A C 1
ATOM 632 O O . GLU A 1 80 ? 38.278 35.297 -6.240 1.00 72.62 80 GLU A O 1
ATOM 637 N N . GLU A 1 81 ? 37.600 33.240 -5.663 1.00 73.56 81 GLU A N 1
ATOM 638 C CA . GLU A 1 81 ? 38.925 32.741 -5.258 1.00 73.56 81 GLU A CA 1
ATOM 639 C C . GLU A 1 81 ? 39.922 32.668 -6.432 1.00 73.56 81 GLU A C 1
ATOM 641 O O . GLU A 1 81 ? 41.122 32.850 -6.227 1.00 73.56 81 GLU A O 1
ATOM 646 N N . ASN A 1 82 ? 39.444 32.451 -7.663 1.00 74.38 82 ASN A N 1
ATOM 647 C CA . ASN A 1 82 ? 40.272 32.435 -8.875 1.00 74.38 82 ASN A CA 1
ATOM 648 C C . ASN A 1 82 ? 40.412 33.816 -9.546 1.00 74.38 82 ASN A C 1
ATOM 650 O O . ASN A 1 82 ? 41.015 33.910 -10.616 1.00 74.38 82 ASN A O 1
ATOM 654 N N . GLY A 1 83 ? 39.878 34.883 -8.939 1.00 56.62 83 GLY A N 1
ATOM 655 C CA . GLY A 1 83 ? 39.997 36.253 -9.446 1.00 56.62 83 GLY A CA 1
ATOM 656 C C . GLY A 1 83 ? 39.242 36.510 -10.753 1.00 56.62 83 GLY A C 1
ATOM 657 O O . GLY A 1 83 ? 39.610 37.412 -11.504 1.00 56.62 83 GLY A O 1
ATOM 658 N N . VAL A 1 84 ? 38.216 35.707 -11.053 1.00 70.25 84 VAL A N 1
ATOM 659 C CA . VAL A 1 84 ? 37.339 35.915 -12.209 1.00 70.25 84 VAL A CA 1
ATOM 660 C C . VAL A 1 84 ? 36.214 36.850 -11.776 1.00 70.25 84 VAL A C 1
ATOM 662 O O . VAL A 1 84 ? 35.317 36.444 -11.040 1.00 70.25 84 VAL A O 1
ATOM 665 N N . GLU A 1 85 ? 36.260 38.104 -12.223 1.00 62.00 85 GLU A N 1
ATOM 666 C CA . GLU A 1 85 ? 35.168 39.052 -11.996 1.00 62.00 85 GLU A CA 1
ATOM 667 C C . GLU A 1 85 ? 33.913 38.601 -12.756 1.00 62.00 85 GLU A C 1
ATOM 669 O O . GLU A 1 85 ? 33.956 38.283 -13.950 1.00 62.00 85 GLU A O 1
ATOM 674 N N . LEU A 1 86 ? 32.786 38.547 -12.043 1.00 65.75 86 LEU A N 1
ATOM 675 C CA . LEU A 1 86 ? 31.486 38.253 -12.635 1.00 65.75 86 LEU A CA 1
ATOM 676 C C . LEU A 1 86 ? 31.149 39.351 -13.663 1.00 65.75 86 LEU A C 1
ATOM 678 O O . LEU A 1 86 ? 31.310 40.532 -13.356 1.00 65.75 86 LEU A O 1
ATOM 682 N N . PRO A 1 87 ? 30.677 39.002 -14.875 1.00 70.50 87 PRO A N 1
ATOM 683 C CA . PRO A 1 87 ? 30.303 39.996 -15.876 1.00 70.50 87 PRO A CA 1
ATOM 684 C C . PRO A 1 87 ? 29.237 40.950 -15.318 1.00 70.50 87 PRO A C 1
ATOM 686 O O . PRO A 1 87 ? 28.235 40.483 -14.786 1.00 70.50 87 PRO A O 1
ATOM 689 N N . GLU A 1 88 ? 29.392 42.266 -15.504 1.00 61.41 88 GLU A N 1
ATOM 690 C CA . GLU A 1 88 ? 28.467 43.288 -14.963 1.00 61.41 88 GLU A CA 1
ATOM 691 C C . GLU A 1 88 ? 26.998 43.115 -15.409 1.00 61.41 88 GLU A C 1
ATOM 693 O O . GLU A 1 88 ? 26.084 43.622 -14.766 1.00 61.41 88 GLU A O 1
ATOM 698 N N . ASN A 1 89 ? 26.757 42.361 -16.487 1.00 66.81 89 ASN A N 1
ATOM 699 C CA . ASN A 1 89 ? 25.424 42.076 -17.029 1.00 66.81 89 ASN A CA 1
ATOM 700 C C . ASN A 1 89 ? 24.840 40.729 -16.558 1.00 66.81 89 ASN A C 1
ATOM 702 O O . ASN A 1 89 ? 23.814 40.292 -17.086 1.00 66.81 89 ASN A O 1
ATOM 706 N N . LEU A 1 90 ? 25.513 40.019 -15.648 1.00 66.94 90 LEU A N 1
ATOM 707 C CA . LEU A 1 90 ? 25.085 38.705 -15.180 1.00 66.94 90 LEU A CA 1
ATOM 708 C C . LEU A 1 90 ? 24.183 38.847 -13.948 1.00 66.94 90 LEU A C 1
ATOM 710 O O . LEU A 1 90 ? 24.652 39.106 -12.843 1.00 66.94 90 LEU A O 1
ATOM 714 N N . ASP A 1 91 ? 22.885 38.631 -14.140 1.00 77.62 91 ASP A N 1
ATOM 715 C CA . ASP A 1 91 ? 21.936 38.522 -13.034 1.00 77.62 91 ASP A CA 1
ATOM 716 C C . ASP A 1 91 ? 22.056 37.134 -12.379 1.00 77.62 91 ASP A C 1
ATOM 718 O O . ASP A 1 91 ? 21.594 36.110 -12.898 1.00 77.62 91 ASP A O 1
ATOM 722 N N . VAL A 1 92 ? 22.747 37.114 -11.240 1.00 75.06 92 VAL A N 1
ATOM 723 C CA . VAL A 1 92 ? 23.028 35.916 -10.441 1.00 75.06 92 VAL A CA 1
ATOM 724 C C . VAL A 1 92 ? 21.737 35.304 -9.890 1.00 75.06 92 VAL A C 1
ATOM 726 O O . VAL A 1 92 ? 21.625 34.076 -9.826 1.00 75.06 92 VAL A O 1
ATOM 729 N N . ASP A 1 93 ? 20.743 36.130 -9.560 1.00 76.62 93 ASP A N 1
ATOM 730 C CA . ASP A 1 93 ? 19.460 35.673 -9.031 1.00 76.62 93 ASP A CA 1
ATOM 731 C C . ASP A 1 93 ? 18.602 35.053 -10.141 1.00 76.62 93 ASP A C 1
ATOM 733 O O . ASP A 1 93 ? 18.045 33.969 -9.953 1.00 76.62 93 ASP A O 1
ATOM 737 N N . ALA A 1 94 ? 18.601 35.637 -11.343 1.00 78.31 94 ALA A N 1
ATOM 738 C CA . ALA A 1 94 ? 17.931 35.042 -12.502 1.00 78.31 94 ALA A CA 1
ATOM 739 C C . ALA A 1 94 ? 18.564 33.704 -12.940 1.00 78.31 94 ALA A C 1
ATOM 741 O O . ALA A 1 94 ? 17.859 32.783 -13.364 1.00 78.31 94 ALA A O 1
ATOM 742 N N . MET A 1 95 ? 19.892 33.548 -12.836 1.00 72.00 95 MET A N 1
ATOM 743 C CA . MET A 1 95 ? 20.546 32.251 -13.078 1.00 72.00 95 MET A CA 1
ATOM 744 C C . MET A 1 95 ? 20.192 31.221 -12.007 1.00 72.00 95 MET A C 1
ATOM 746 O O . MET A 1 95 ? 19.971 30.055 -12.342 1.00 72.00 95 MET A O 1
ATOM 750 N N . ARG A 1 96 ? 20.120 31.637 -10.739 1.00 77.25 96 ARG A N 1
ATOM 751 C CA . ARG A 1 96 ? 19.691 30.777 -9.633 1.00 77.25 96 ARG A CA 1
ATOM 752 C C . ARG A 1 96 ? 18.262 30.286 -9.847 1.00 77.25 96 ARG A C 1
ATOM 754 O O . ARG A 1 96 ? 18.005 29.092 -9.722 1.00 77.25 96 ARG A O 1
ATOM 761 N N . GLU A 1 97 ? 17.355 31.178 -10.236 1.00 77.94 97 GLU A N 1
ATOM 762 C CA . GLU A 1 97 ? 15.958 30.852 -10.531 1.00 77.94 97 GLU A CA 1
ATOM 763 C C . GLU A 1 97 ? 15.843 29.862 -11.699 1.00 77.94 97 GLU A C 1
ATOM 765 O O . GLU A 1 97 ? 15.212 28.815 -11.554 1.00 77.94 97 GLU A O 1
ATOM 770 N N . ARG A 1 98 ? 16.571 30.088 -12.801 1.00 72.88 98 ARG A N 1
ATOM 771 C CA . ARG A 1 98 ? 16.636 29.131 -13.923 1.00 72.88 98 ARG A CA 1
ATOM 772 C C . ARG A 1 98 ? 17.234 27.778 -13.537 1.00 72.88 98 ARG A C 1
ATOM 774 O O . ARG A 1 98 ? 16.795 26.746 -14.039 1.00 72.88 98 ARG A O 1
ATOM 781 N N . LEU A 1 99 ? 18.232 27.749 -12.652 1.00 68.44 99 LEU A N 1
ATOM 782 C CA . LEU A 1 99 ? 18.789 26.498 -12.127 1.00 68.44 99 LEU A CA 1
ATOM 783 C C . LEU A 1 99 ? 17.773 25.759 -11.250 1.00 68.44 99 LEU A C 1
ATOM 785 O O . LEU A 1 99 ? 17.683 24.534 -11.339 1.00 68.44 99 LEU A O 1
ATOM 789 N N . HIS A 1 100 ? 16.967 26.479 -10.464 1.00 72.00 100 HIS A N 1
ATOM 790 C CA . HIS A 1 100 ? 15.847 25.883 -9.741 1.00 72.00 100 HIS A CA 1
ATOM 791 C C . HIS A 1 100 ? 14.786 25.334 -10.699 1.00 72.00 100 HIS A C 1
ATOM 793 O O . HIS A 1 100 ? 14.344 24.205 -10.502 1.00 72.00 100 HIS A O 1
ATOM 799 N N . GLU A 1 101 ? 14.417 26.058 -11.757 1.00 69.62 101 GLU A N 1
ATOM 800 C CA . GLU A 1 101 ? 13.485 25.587 -12.794 1.00 69.62 101 GLU A CA 1
ATOM 801 C C . GLU A 1 101 ? 13.976 24.310 -13.489 1.00 69.62 101 GLU A C 1
ATOM 803 O O . GLU A 1 101 ? 13.222 23.343 -13.594 1.00 69.62 101 GLU A O 1
ATOM 808 N N . LEU A 1 102 ? 15.251 24.259 -13.881 1.00 60.47 102 LEU A N 1
ATOM 809 C CA . LEU A 1 102 ? 15.863 23.068 -14.477 1.00 60.47 102 LEU A CA 1
ATOM 810 C C . LEU A 1 102 ? 15.981 21.911 -13.477 1.00 60.47 102 LEU A C 1
ATOM 812 O O . LEU A 1 102 ? 15.796 20.760 -13.854 1.00 60.47 102 LEU A O 1
ATOM 816 N N . SER A 1 103 ? 16.240 22.194 -12.197 1.00 56.38 103 SER A N 1
ATOM 817 C CA . SER A 1 103 ? 16.250 21.169 -11.141 1.00 56.38 103 SER A CA 1
ATOM 818 C C . SER A 1 103 ? 14.852 20.653 -10.784 1.00 56.38 103 SER A C 1
ATOM 820 O O . SER A 1 103 ? 14.718 19.547 -10.267 1.00 56.38 103 SER A O 1
ATOM 822 N N . ASN A 1 104 ? 13.810 21.442 -11.076 1.00 59.56 104 ASN A N 1
ATOM 823 C CA . ASN A 1 104 ? 12.413 21.037 -10.948 1.00 59.56 104 ASN A CA 1
ATOM 824 C C . ASN A 1 104 ? 11.958 20.169 -12.134 1.00 59.56 104 ASN A C 1
ATOM 826 O O . ASN A 1 104 ? 10.868 19.596 -12.063 1.00 59.56 104 ASN A O 1
ATOM 830 N N . MET A 1 105 ? 12.756 20.040 -13.204 1.00 53.44 105 MET A N 1
ATOM 831 C CA . MET A 1 105 ? 12.531 18.983 -14.185 1.00 53.44 105 MET A CA 1
ATOM 832 C C . MET A 1 105 ? 12.825 17.648 -13.507 1.00 53.44 105 MET A C 1
ATOM 834 O O . MET A 1 105 ? 13.961 17.348 -13.145 1.00 53.44 105 MET A O 1
ATOM 838 N N . GLU A 1 106 ? 11.780 16.849 -13.313 1.00 50.31 106 GLU A N 1
ATOM 839 C CA . GLU A 1 106 ? 11.903 15.512 -12.749 1.00 50.31 106 GLU A CA 1
ATOM 840 C C . GLU A 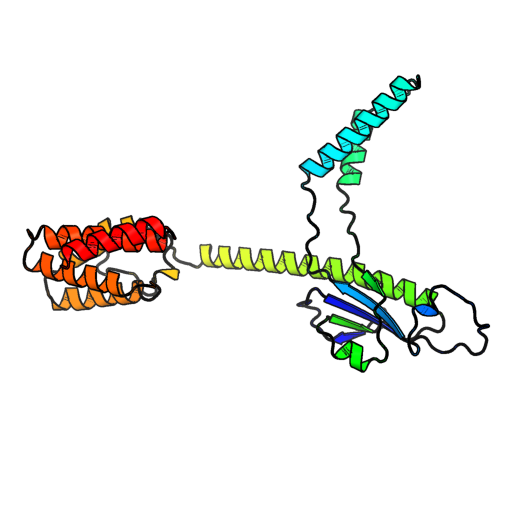1 106 ? 12.714 14.645 -13.727 1.00 50.31 106 GLU A C 1
ATOM 842 O O . GLU A 1 106 ? 12.185 14.126 -14.708 1.00 50.31 106 GLU A O 1
ATOM 847 N N . VAL A 1 107 ? 14.023 14.521 -13.494 1.00 50.88 107 VAL A N 1
ATOM 848 C CA . VAL A 1 107 ? 14.855 13.542 -14.195 1.00 50.88 107 VAL A CA 1
ATOM 849 C C . VAL A 1 107 ? 14.502 12.189 -13.608 1.00 50.88 107 VAL A C 1
ATOM 851 O O . VAL A 1 107 ? 14.824 11.894 -12.459 1.00 50.88 107 VAL A O 1
ATOM 854 N N . ILE A 1 108 ? 13.775 11.394 -14.383 1.00 54.81 108 ILE A N 1
ATOM 855 C CA . ILE A 1 108 ? 13.328 10.072 -13.969 1.00 54.81 108 ILE A CA 1
ATOM 856 C C . ILE A 1 108 ? 14.418 9.071 -14.370 1.00 54.81 108 ILE A C 1
ATOM 858 O O . ILE A 1 108 ? 14.595 8.834 -15.568 1.00 54.81 108 ILE A O 1
ATOM 862 N N . PRO A 1 109 ? 15.166 8.481 -13.420 1.00 56.16 109 PRO A N 1
ATOM 863 C CA . PRO A 1 109 ? 16.043 7.372 -13.750 1.00 56.16 109 PRO A CA 1
ATOM 864 C C . PRO A 1 109 ? 15.190 6.180 -14.189 1.00 56.16 109 PRO A C 1
ATOM 866 O O . PRO A 1 109 ? 14.133 5.892 -13.616 1.00 56.16 109 PRO A O 1
ATOM 869 N N . ILE A 1 110 ? 15.649 5.509 -15.243 1.00 63.78 110 ILE A N 1
ATOM 870 C CA . ILE A 1 110 ? 14.979 4.357 -15.840 1.00 63.78 110 ILE A CA 1
ATOM 871 C C . ILE A 1 110 ? 15.668 3.106 -15.282 1.00 63.78 110 ILE A C 1
ATOM 873 O O . ILE A 1 110 ? 16.782 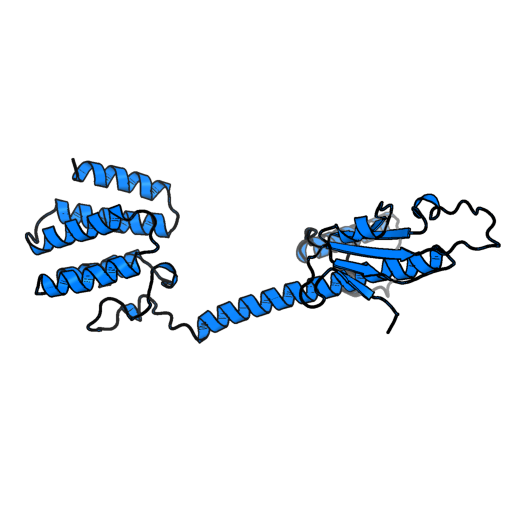2.795 -15.714 1.00 63.78 110 ILE A O 1
ATOM 877 N N . PRO A 1 111 ? 15.061 2.384 -14.323 1.00 66.69 111 PRO A N 1
ATOM 878 C CA . PRO A 1 111 ? 15.625 1.157 -13.770 1.00 66.69 111 PRO A CA 1
ATOM 879 C C . PRO A 1 111 ? 15.429 0.001 -14.761 1.00 66.69 111 PRO A C 1
ATOM 881 O O . PRO A 1 111 ? 14.627 -0.898 -14.529 1.00 66.69 111 PRO A O 1
ATOM 884 N N . ALA A 1 112 ? 16.140 0.042 -15.887 1.00 75.00 112 ALA A N 1
ATOM 885 C CA . ALA A 1 112 ? 16.113 -0.983 -16.922 1.00 75.00 112 ALA A CA 1
ATOM 886 C C . ALA A 1 112 ? 17.457 -1.711 -17.010 1.00 75.00 112 ALA A C 1
ATOM 888 O O . ALA A 1 112 ? 18.523 -1.090 -16.997 1.00 75.00 112 ALA A O 1
ATOM 889 N N . ARG A 1 113 ? 17.410 -3.037 -17.117 1.00 81.88 113 ARG A N 1
ATOM 890 C CA . ARG A 1 113 ? 18.574 -3.912 -17.270 1.00 81.88 113 ARG A CA 1
ATOM 891 C C . ARG A 1 113 ? 18.333 -4.902 -18.391 1.00 81.88 113 ARG A C 1
ATOM 893 O O . ARG A 1 113 ? 17.204 -5.168 -18.782 1.00 81.88 113 ARG A O 1
ATOM 900 N N . ILE A 1 114 ? 19.415 -5.450 -18.917 1.00 82.62 114 ILE A N 1
ATOM 901 C CA . ILE A 1 114 ? 19.340 -6.466 -19.959 1.00 82.62 114 ILE A CA 1
ATOM 902 C C . ILE A 1 114 ? 18.976 -7.786 -19.286 1.00 82.62 114 ILE A C 1
ATOM 904 O O . ILE A 1 114 ? 19.699 -8.258 -18.407 1.00 82.62 114 ILE A O 1
ATOM 908 N N . GLY A 1 115 ? 17.836 -8.346 -19.678 1.00 78.62 115 GLY A N 1
ATOM 909 C CA . GLY A 1 115 ? 17.351 -9.619 -19.162 1.00 78.62 115 GLY A CA 1
ATOM 910 C C . GLY A 1 115 ? 18.126 -10.782 -19.776 1.00 78.62 115 GLY A C 1
ATOM 911 O O . GLY A 1 115 ? 18.504 -10.733 -20.945 1.00 78.62 115 GLY A O 1
ATOM 912 N N . ASN A 1 116 ? 18.336 -11.846 -19.004 1.00 79.81 116 ASN A N 1
ATOM 913 C CA . ASN A 1 116 ? 19.068 -13.035 -19.435 1.00 79.81 116 ASN A CA 1
ATOM 914 C C . ASN A 1 116 ? 18.109 -14.213 -19.661 1.00 79.81 116 ASN A C 1
ATOM 916 O O . ASN A 1 116 ? 18.016 -15.097 -18.812 1.00 79.81 116 ASN A O 1
ATOM 920 N N . PHE A 1 117 ? 17.425 -14.242 -20.806 1.00 85.19 117 PHE A N 1
ATOM 921 C CA . PHE A 1 117 ? 16.460 -15.296 -21.147 1.00 85.19 117 PHE A CA 1
ATOM 922 C C . PHE A 1 117 ? 16.916 -16.117 -22.357 1.00 85.19 117 PHE A C 1
ATOM 924 O O . PHE A 1 117 ? 17.563 -15.596 -23.260 1.00 85.19 117 PHE A O 1
ATOM 931 N N . ASN A 1 118 ? 16.584 -17.412 -22.372 1.00 80.19 118 ASN A N 1
ATOM 932 C CA . ASN A 1 118 ? 17.016 -18.341 -23.424 1.00 80.19 118 ASN A CA 1
ATOM 933 C C . ASN A 1 118 ? 15.934 -18.619 -24.475 1.00 80.19 118 ASN A C 1
ATOM 935 O O . ASN A 1 118 ? 16.263 -19.020 -25.590 1.00 80.19 118 ASN A O 1
ATOM 939 N N . ASN A 1 119 ? 14.660 -18.478 -24.115 1.00 87.81 119 ASN A N 1
ATOM 940 C CA . ASN A 1 119 ? 13.519 -18.704 -24.993 1.00 87.81 119 ASN A CA 1
ATOM 941 C C . ASN A 1 119 ? 12.331 -17.830 -24.551 1.00 87.81 119 ASN A C 1
ATOM 943 O O . ASN A 1 119 ? 12.318 -17.278 -23.451 1.00 87.81 119 ASN A O 1
ATOM 947 N N . GLU A 1 120 ? 11.338 -17.709 -25.429 1.00 87.62 120 GLU A N 1
ATOM 948 C CA . GLU A 1 120 ? 10.132 -16.909 -25.191 1.00 87.62 120 GLU A CA 1
ATOM 949 C C . GLU A 1 120 ? 9.244 -17.490 -24.078 1.00 87.62 120 GLU A C 1
ATOM 951 O O . GLU A 1 120 ? 8.648 -16.741 -23.310 1.00 87.62 120 GLU A O 1
ATOM 956 N N . GLU A 1 121 ? 9.188 -18.816 -23.931 1.00 88.75 121 GLU A N 1
ATOM 957 C CA . GLU A 1 121 ? 8.377 -19.465 -22.893 1.00 88.75 121 GLU A CA 1
ATOM 958 C C . GLU A 1 121 ? 8.845 -19.110 -21.478 1.00 88.75 121 GLU A C 1
ATOM 960 O O . GLU A 1 121 ? 8.025 -18.952 -20.575 1.00 88.75 121 GLU A O 1
ATOM 965 N N . ASP A 1 122 ? 10.154 -18.972 -21.278 1.00 88.62 122 ASP A N 1
ATOM 966 C CA . ASP A 1 122 ? 10.747 -18.580 -20.003 1.00 88.62 122 ASP A CA 1
ATOM 967 C C . ASP A 1 122 ? 10.407 -17.128 -19.669 1.00 88.62 122 ASP A C 1
ATOM 969 O O . ASP A 1 122 ? 10.074 -16.834 -18.524 1.00 88.62 122 ASP A O 1
ATOM 973 N N . ILE A 1 123 ? 10.378 -16.248 -20.676 1.00 88.75 123 ILE A N 1
ATOM 974 C CA . ILE A 1 123 ? 9.906 -14.868 -20.515 1.00 88.75 123 ILE A CA 1
ATOM 975 C C . ILE A 1 123 ? 8.437 -14.877 -20.072 1.00 88.75 123 ILE A C 1
ATOM 977 O O . ILE A 1 123 ? 8.087 -14.230 -19.091 1.00 88.75 123 ILE A O 1
ATOM 981 N N . LEU A 1 124 ? 7.576 -15.654 -20.739 1.00 90.25 124 LEU A N 1
ATOM 982 C CA . LEU A 1 124 ? 6.133 -15.708 -20.455 1.00 90.25 124 LEU A CA 1
ATOM 983 C C . LEU A 1 124 ? 5.782 -16.272 -19.067 1.00 90.25 124 LEU A C 1
ATOM 985 O O . LEU A 1 124 ? 4.708 -15.970 -18.532 1.00 90.25 124 LEU A O 1
ATOM 989 N N . LYS A 1 125 ? 6.670 -17.061 -18.453 1.00 90.75 125 LYS A N 1
ATOM 990 C CA . LYS A 1 125 ? 6.494 -17.577 -17.084 1.00 90.75 125 LYS A CA 1
ATOM 991 C C . LYS A 1 125 ? 6.739 -16.517 -16.009 1.00 90.75 125 LYS A C 1
ATOM 993 O O . LYS A 1 125 ? 6.185 -16.651 -14.921 1.00 90.75 125 LYS A O 1
ATOM 998 N N . GLU A 1 126 ? 7.495 -15.463 -16.306 1.00 89.19 126 GLU A N 1
ATOM 999 C CA . GLU A 1 126 ? 7.820 -14.413 -15.339 1.00 89.19 126 GLU A CA 1
ATOM 1000 C C . GLU A 1 126 ? 6.589 -13.623 -14.894 1.00 89.19 126 GLU A C 1
ATOM 1002 O O . GLU A 1 126 ? 5.701 -13.312 -15.689 1.00 89.19 126 GLU A O 1
ATOM 1007 N N . ASP A 1 127 ? 6.542 -13.263 -13.614 1.00 89.62 127 ASP A N 1
ATOM 1008 C CA . ASP A 1 127 ? 5.520 -12.372 -13.064 1.00 89.62 127 ASP A CA 1
ATOM 1009 C C . ASP A 1 127 ? 5.841 -10.913 -13.429 1.00 89.62 127 ASP A C 1
ATOM 1011 O O . ASP A 1 127 ? 6.482 -10.188 -12.664 1.00 89.62 127 ASP A O 1
ATOM 1015 N N . ALA A 1 128 ? 5.513 -10.539 -14.666 1.00 90.31 128 ALA A N 1
ATOM 1016 C CA . ALA A 1 128 ? 5.759 -9.230 -15.257 1.00 90.31 128 ALA A CA 1
ATOM 1017 C C . ALA A 1 128 ? 4.745 -8.932 -16.377 1.00 90.31 128 ALA A C 1
ATOM 1019 O O . ALA A 1 128 ? 4.161 -9.850 -16.965 1.00 90.31 128 ALA A O 1
ATOM 1020 N N . ASP A 1 129 ? 4.592 -7.653 -16.711 1.00 92.00 129 ASP A N 1
ATOM 1021 C CA . ASP A 1 129 ? 3.968 -7.207 -17.956 1.00 92.00 129 ASP A CA 1
ATOM 1022 C C . ASP A 1 129 ? 4.959 -7.406 -19.111 1.00 92.00 129 ASP A C 1
ATOM 1024 O O . ASP A 1 129 ? 6.085 -6.901 -19.076 1.00 92.00 129 ASP A O 1
ATOM 1028 N N . ILE A 1 130 ? 4.557 -8.161 -20.133 1.00 93.25 130 ILE A N 1
ATOM 1029 C CA . ILE A 1 130 ? 5.464 -8.641 -21.180 1.00 93.25 130 ILE A CA 1
ATOM 1030 C C . ILE A 1 130 ? 5.098 -8.030 -22.522 1.00 93.25 130 ILE A C 1
ATOM 1032 O O . ILE A 1 130 ? 3.979 -8.204 -23.009 1.00 93.25 130 ILE A O 1
ATOM 1036 N N . TYR A 1 131 ? 6.082 -7.400 -23.157 1.00 92.38 131 TYR A N 1
ATOM 1037 C CA . TYR A 1 131 ? 5.943 -6.731 -24.444 1.00 92.38 131 TYR A CA 1
ATOM 1038 C C . TYR A 1 131 ? 6.879 -7.335 -25.486 1.00 92.38 131 TYR A C 1
ATOM 1040 O O . TYR A 1 131 ? 8.086 -7.454 -25.276 1.00 92.38 131 TYR A O 1
ATOM 1048 N N . TYR A 1 132 ? 6.316 -7.666 -26.641 1.00 93.06 132 TYR A N 1
ATOM 1049 C CA . TYR A 1 132 ? 7.049 -8.074 -27.826 1.00 93.06 132 TYR A CA 1
ATOM 1050 C C . TYR A 1 132 ? 7.111 -6.913 -28.817 1.00 93.06 132 TYR A C 1
ATOM 1052 O O . TYR A 1 132 ? 6.081 -6.384 -29.231 1.00 93.06 132 TYR A O 1
ATOM 1060 N N . ILE A 1 133 ? 8.323 -6.499 -29.186 1.00 89.12 133 ILE A N 1
ATOM 1061 C CA . ILE A 1 133 ? 8.538 -5.325 -30.049 1.00 89.12 133 ILE A CA 1
ATOM 1062 C C . ILE A 1 133 ? 8.582 -5.700 -31.536 1.00 89.12 133 ILE A C 1
ATOM 1064 O O . ILE A 1 133 ? 8.320 -4.855 -32.388 1.00 89.12 133 ILE A O 1
ATOM 1068 N N . GLY A 1 134 ? 8.888 -6.959 -31.856 1.00 89.25 134 GLY A N 1
ATOM 1069 C CA . GLY A 1 134 ? 8.960 -7.450 -33.230 1.00 89.25 134 GLY A CA 1
ATOM 1070 C C . GLY A 1 134 ? 10.296 -8.097 -33.584 1.00 89.25 134 GLY A C 1
ATOM 1071 O O . GLY A 1 134 ? 11.091 -8.475 -32.714 1.00 89.25 134 GLY A O 1
ATOM 1072 N N . GLU A 1 135 ? 10.518 -8.233 -34.888 1.00 90.62 135 GLU A N 1
ATOM 1073 C CA . GLU A 1 135 ? 11.713 -8.838 -35.473 1.00 90.62 135 GLU A CA 1
ATOM 1074 C C . GLU A 1 135 ? 12.615 -7.770 -36.097 1.00 90.62 135 GLU A C 1
ATOM 1076 O O . GLU A 1 135 ? 12.147 -6.871 -36.797 1.00 90.62 135 GLU A O 1
ATOM 1081 N N . PHE A 1 136 ? 13.921 -7.877 -35.864 1.00 87.81 136 PHE A N 1
ATOM 1082 C CA . PHE A 1 136 ? 14.914 -6.919 -36.341 1.00 87.81 136 PHE A CA 1
ATOM 1083 C C . PHE A 1 136 ? 16.103 -7.644 -36.956 1.00 87.81 136 PHE A C 1
ATOM 1085 O O . PHE A 1 136 ? 16.574 -8.637 -36.421 1.00 87.81 136 PHE A O 1
ATOM 1092 N N . ILE A 1 137 ? 16.641 -7.112 -38.051 1.00 84.12 137 ILE A N 1
ATOM 1093 C CA . ILE A 1 137 ? 17.880 -7.628 -38.656 1.00 84.12 137 ILE A CA 1
ATOM 1094 C C . ILE A 1 137 ? 19.114 -7.111 -37.891 1.00 84.12 137 ILE A C 1
ATOM 1096 O O . ILE A 1 137 ? 20.133 -7.785 -37.823 1.00 84.12 137 ILE A O 1
ATOM 1100 N N . 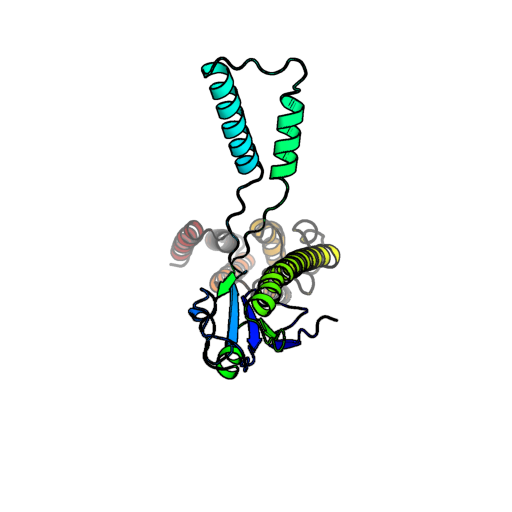GLY A 1 138 ? 19.029 -5.913 -37.299 1.00 80.25 138 GLY A N 1
ATOM 1101 C CA . GLY A 1 138 ? 20.137 -5.274 -36.586 1.00 80.25 138 GLY A CA 1
ATOM 1102 C C . GLY A 1 138 ? 19.863 -5.079 -35.095 1.00 80.25 138 GLY A C 1
ATOM 1103 O O . GLY A 1 138 ? 18.855 -4.472 -34.724 1.00 80.25 138 GLY A O 1
ATOM 1104 N N . ALA A 1 139 ? 20.811 -5.505 -34.256 1.00 79.44 139 ALA A N 1
ATOM 1105 C CA . ALA A 1 139 ? 20.766 -5.383 -32.795 1.00 79.44 139 ALA A CA 1
ATOM 1106 C C . ALA A 1 139 ? 20.559 -3.938 -32.310 1.00 79.44 139 ALA A C 1
ATOM 1108 O O . ALA A 1 139 ? 19.733 -3.685 -31.436 1.00 79.44 139 ALA A O 1
ATOM 1109 N N . ASN A 1 140 ? 21.245 -2.971 -32.931 1.00 79.62 140 ASN A N 1
ATOM 1110 C CA . ASN A 1 140 ? 21.150 -1.555 -32.559 1.00 79.62 140 ASN A CA 1
ATOM 1111 C C . ASN A 1 140 ? 19.729 -0.998 -32.731 1.00 79.62 140 ASN A C 1
ATOM 1113 O O . ASN A 1 140 ? 19.249 -0.250 -31.884 1.00 79.62 140 ASN A O 1
ATOM 1117 N N . GLN A 1 141 ? 19.037 -1.388 -33.807 1.00 82.88 141 GLN A N 1
ATOM 1118 C CA . GLN A 1 141 ? 17.672 -0.922 -34.067 1.00 82.88 141 GLN A CA 1
ATOM 1119 C C . GLN A 1 141 ? 16.693 -1.503 -33.046 1.00 82.88 141 GLN A C 1
ATOM 1121 O O . GLN A 1 141 ? 15.880 -0.771 -32.482 1.00 82.88 141 GLN A O 1
ATOM 1126 N N . ALA A 1 142 ? 16.834 -2.797 -32.740 1.00 84.44 142 ALA A N 1
ATOM 1127 C CA . ALA A 1 142 ? 16.065 -3.435 -31.679 1.00 84.44 142 ALA A CA 1
ATOM 1128 C C . ALA A 1 142 ? 16.310 -2.759 -30.321 1.00 84.44 142 ALA A C 1
ATOM 1130 O O . ALA A 1 142 ? 15.363 -2.498 -29.582 1.00 84.44 142 ALA A O 1
ATOM 1131 N N . HIS A 1 143 ? 17.564 -2.420 -30.010 1.00 82.38 143 HIS A N 1
ATOM 1132 C CA . HIS A 1 143 ? 17.938 -1.774 -28.755 1.00 82.38 143 HIS A CA 1
ATOM 1133 C C . HIS A 1 143 ? 17.297 -0.386 -28.580 1.00 82.38 143 HIS A C 1
ATOM 1135 O O . HIS A 1 143 ? 16.764 -0.092 -27.508 1.00 82.38 143 HIS A O 1
ATOM 1141 N N . TYR A 1 144 ? 17.273 0.457 -29.619 1.00 82.44 144 TYR A N 1
ATOM 1142 C CA . TYR A 1 144 ? 16.608 1.768 -29.541 1.00 82.44 144 TYR A CA 1
ATOM 1143 C C . TYR A 1 144 ? 15.103 1.642 -29.272 1.00 82.44 144 TYR A C 1
ATOM 1145 O O . TYR A 1 144 ? 14.542 2.380 -28.458 1.00 82.44 144 TYR A O 1
ATOM 1153 N N . CYS A 1 145 ? 14.443 0.669 -29.902 1.00 83.50 145 CYS A N 1
ATOM 1154 C CA . CYS A 1 145 ? 13.029 0.414 -29.644 1.00 83.50 145 CYS A CA 1
ATOM 1155 C C . CYS A 1 145 ? 12.799 -0.159 -28.233 1.00 83.50 145 CYS A C 1
ATOM 1157 O O . CYS A 1 145 ? 11.897 0.297 -27.529 1.00 83.50 145 CYS A O 1
ATOM 1159 N N . LEU A 1 146 ? 13.644 -1.095 -27.786 1.00 84.75 146 LEU A N 1
ATOM 1160 C CA . LEU A 1 146 ? 13.566 -1.710 -26.455 1.00 84.75 146 LEU A CA 1
ATOM 1161 C C . LEU A 1 146 ? 13.776 -0.713 -25.321 1.00 84.75 146 LEU A C 1
ATOM 1163 O O . LEU A 1 146 ? 13.080 -0.788 -24.316 1.00 84.75 146 LEU A O 1
ATOM 1167 N N . THR A 1 147 ? 14.694 0.236 -25.477 1.00 82.75 147 THR A N 1
ATOM 1168 C CA . THR A 1 147 ? 15.001 1.240 -24.442 1.00 82.75 147 THR A CA 1
ATOM 1169 C C . THR A 1 147 ? 13.924 2.314 -24.294 1.00 82.75 147 THR A C 1
ATOM 1171 O O . THR A 1 147 ? 13.830 2.943 -23.241 1.00 82.75 147 THR A O 1
ATOM 1174 N N . THR A 1 148 ? 13.057 2.485 -25.296 1.00 83.44 148 THR A N 1
ATOM 1175 C CA . THR A 1 148 ? 11.949 3.451 -25.239 1.00 83.44 148 THR A CA 1
ATOM 1176 C C . THR A 1 148 ? 10.769 2.932 -24.406 1.00 83.44 148 THR A C 1
ATOM 1178 O O . THR A 1 148 ? 10.104 3.713 -23.722 1.00 83.44 148 THR A O 1
ATOM 1181 N N . LEU A 1 149 ? 10.511 1.617 -24.416 1.00 86.62 149 LEU A N 1
ATOM 1182 C CA . LEU A 1 149 ? 9.383 1.022 -23.686 1.00 86.62 149 LEU A CA 1
ATOM 1183 C C . LEU A 1 149 ? 9.416 1.242 -22.165 1.00 86.62 149 LEU A C 1
ATOM 1185 O O . LEU A 1 149 ? 8.381 1.630 -21.632 1.00 86.62 149 LEU A O 1
ATOM 1189 N N . PRO A 1 150 ? 10.550 1.080 -21.460 1.00 87.19 150 PRO A N 1
ATOM 1190 C CA . PRO A 1 150 ? 10.666 1.396 -20.038 1.00 87.19 150 PRO A CA 1
ATOM 1191 C C . PRO A 1 150 ? 10.172 2.787 -19.663 1.00 87.19 150 PRO A C 1
ATOM 1193 O O . PRO A 1 150 ? 9.498 2.941 -18.652 1.00 87.19 150 PRO A O 1
ATOM 1196 N N . ILE A 1 151 ? 10.492 3.795 -20.479 1.00 85.00 151 ILE A N 1
ATOM 1197 C CA . ILE A 1 151 ? 10.110 5.191 -20.230 1.00 85.00 151 ILE A CA 1
ATOM 1198 C C . ILE A 1 151 ? 8.594 5.320 -20.302 1.00 85.00 151 ILE A C 1
ATOM 1200 O O . ILE A 1 151 ? 7.960 5.869 -19.401 1.00 85.00 151 ILE A O 1
ATOM 1204 N N . TYR A 1 152 ? 8.017 4.781 -21.377 1.00 86.75 152 TYR A N 1
ATOM 1205 C CA . TYR A 1 152 ? 6.577 4.777 -21.582 1.00 86.75 152 TYR A CA 1
ATOM 1206 C C . TYR A 1 152 ? 5.852 4.016 -20.463 1.00 86.75 152 TYR A C 1
ATOM 1208 O O . TYR A 1 152 ? 4.911 4.538 -19.865 1.00 86.75 152 TYR A O 1
ATOM 1216 N N . TYR A 1 153 ? 6.333 2.816 -20.136 1.00 89.19 153 TYR A N 1
ATOM 1217 C CA . TYR A 1 153 ? 5.785 1.970 -19.083 1.00 89.19 153 TYR A CA 1
ATOM 1218 C C . TYR A 1 153 ? 5.838 2.667 -17.722 1.00 89.19 153 TYR A C 1
ATOM 1220 O O . TYR A 1 153 ? 4.831 2.736 -17.024 1.00 89.19 153 TYR A O 1
ATOM 1228 N N . GLN A 1 154 ? 6.982 3.249 -17.359 1.00 85.88 154 GLN A N 1
ATOM 1229 C CA . GLN A 1 154 ? 7.160 3.957 -16.093 1.00 85.88 154 GLN A CA 1
ATOM 1230 C C . GLN A 1 154 ? 6.228 5.164 -15.972 1.00 85.88 154 GLN A C 1
ATOM 1232 O O . GLN A 1 154 ? 5.665 5.395 -14.900 1.00 85.88 154 GLN A O 1
ATOM 1237 N N . ALA A 1 155 ? 6.054 5.930 -17.054 1.00 85.50 155 ALA A N 1
ATOM 1238 C CA . ALA A 1 155 ? 5.126 7.055 -17.082 1.00 85.50 155 ALA A CA 1
ATOM 1239 C C . ALA A 1 155 ? 3.683 6.582 -16.854 1.00 85.50 155 ALA A C 1
ATOM 1241 O O . ALA A 1 155 ? 3.006 7.094 -15.962 1.00 85.50 155 ALA A O 1
ATOM 1242 N N . LYS A 1 156 ? 3.254 5.551 -17.591 1.00 87.56 156 LYS A N 1
ATOM 1243 C CA . LYS A 1 156 ? 1.901 4.996 -17.503 1.00 87.56 156 LYS A CA 1
ATOM 1244 C C . LYS A 1 156 ? 1.611 4.342 -16.152 1.00 87.56 156 LYS A C 1
ATOM 1246 O O . LYS A 1 156 ? 0.573 4.611 -15.560 1.00 87.56 156 LYS A O 1
ATOM 1251 N N . TYR A 1 157 ? 2.541 3.547 -15.626 1.00 88.94 157 TYR A N 1
ATOM 1252 C CA . TYR A 1 157 ? 2.422 2.921 -14.307 1.00 88.94 157 TYR A CA 1
ATOM 1253 C C . TYR A 1 157 ? 2.290 3.971 -13.195 1.00 88.94 157 TYR A C 1
ATOM 1255 O O . TYR A 1 157 ? 1.440 3.846 -12.317 1.00 88.94 157 TYR A O 1
ATOM 1263 N N . ARG A 1 158 ? 3.075 5.056 -13.247 1.00 84.62 158 ARG A N 1
ATOM 1264 C CA . ARG A 1 158 ? 2.961 6.164 -12.281 1.00 84.62 158 ARG A CA 1
ATOM 1265 C C . ARG A 1 158 ? 1.644 6.921 -12.409 1.00 84.62 158 ARG A C 1
ATOM 1267 O O . ARG A 1 158 ? 1.101 7.354 -11.397 1.00 84.62 158 ARG A O 1
ATOM 1274 N N . GLU A 1 159 ? 1.155 7.115 -13.628 1.00 86.00 159 GLU A N 1
ATOM 1275 C CA . GLU A 1 159 ? -0.145 7.739 -13.866 1.00 86.00 159 GLU A CA 1
ATOM 1276 C C . GLU A 1 159 ? -1.282 6.873 -13.312 1.00 86.00 159 GLU A C 1
ATOM 1278 O O . GLU A 1 159 ? -2.133 7.391 -12.594 1.00 86.00 159 GLU A O 1
ATOM 1283 N N . GLN A 1 160 ? -1.243 5.557 -13.541 1.00 86.69 160 GLN A N 1
ATOM 1284 C CA . GLN A 1 160 ? -2.184 4.600 -12.950 1.00 86.69 160 GLN A CA 1
ATOM 1285 C C . GLN A 1 160 ? -2.104 4.589 -11.425 1.00 86.69 160 GLN A C 1
ATOM 1287 O O . GLN A 1 160 ? -3.135 4.643 -10.771 1.00 86.69 160 GLN A O 1
ATOM 1292 N N . ALA A 1 161 ? -0.903 4.591 -10.843 1.00 83.94 161 ALA A N 1
ATOM 1293 C CA . ALA A 1 161 ? -0.736 4.648 -9.393 1.00 83.94 161 ALA A CA 1
ATOM 1294 C C . ALA A 1 161 ? -1.343 5.927 -8.795 1.00 83.94 161 ALA A C 1
ATOM 1296 O O . ALA A 1 161 ? -2.084 5.849 -7.820 1.00 83.94 161 ALA A O 1
ATOM 1297 N N . LYS A 1 162 ? -1.095 7.092 -9.413 1.00 82.81 162 LYS A N 1
ATOM 1298 C CA . LYS A 1 162 ? -1.706 8.366 -8.997 1.00 82.81 162 LYS A CA 1
ATOM 1299 C C . LYS A 1 162 ? -3.216 8.362 -9.166 1.00 82.81 162 LYS A C 1
ATOM 1301 O O . LYS A 1 162 ? -3.922 8.875 -8.310 1.00 82.81 162 LYS A O 1
ATOM 1306 N N . ARG A 1 163 ? -3.713 7.813 -10.274 1.00 85.25 163 ARG A N 1
ATOM 1307 C CA . ARG A 1 163 ? -5.147 7.710 -10.523 1.00 85.25 163 ARG A CA 1
ATOM 1308 C C . ARG A 1 163 ? -5.810 6.804 -9.494 1.00 85.25 163 ARG A C 1
ATOM 1310 O O . ARG A 1 163 ? -6.793 7.222 -8.914 1.00 85.25 163 ARG A O 1
ATOM 1317 N N . ASN A 1 164 ? -5.232 5.643 -9.204 1.00 82.00 164 ASN A N 1
ATOM 1318 C CA . ASN A 1 164 ? -5.725 4.732 -8.175 1.00 82.00 164 ASN A CA 1
ATOM 1319 C C . ASN A 1 164 ? -5.681 5.375 -6.783 1.00 82.00 164 ASN A C 1
ATOM 1321 O O . ASN A 1 164 ? -6.601 5.183 -6.002 1.00 82.00 164 ASN A O 1
ATOM 1325 N N . GLU A 1 165 ? -4.644 6.159 -6.473 1.00 76.62 165 GLU A N 1
ATOM 1326 C CA . GLU A 1 165 ? -4.578 6.944 -5.234 1.00 76.62 165 GLU A CA 1
ATOM 1327 C C . GLU A 1 165 ? -5.688 8.001 -5.185 1.00 76.62 165 GLU A C 1
ATOM 1329 O O . GLU A 1 165 ? -6.371 8.118 -4.175 1.00 76.62 165 GLU A O 1
ATOM 1334 N N . MET A 1 166 ? -5.917 8.739 -6.275 1.00 77.50 166 MET A N 1
ATOM 1335 C CA . MET A 1 166 ? -7.011 9.710 -6.364 1.00 77.50 166 MET A CA 1
ATOM 1336 C C . MET A 1 166 ? -8.383 9.045 -6.310 1.00 77.50 166 MET A C 1
ATOM 1338 O O . MET A 1 166 ? -9.272 9.589 -5.673 1.00 77.50 166 MET A O 1
ATOM 1342 N N . ASP A 1 167 ? -8.561 7.890 -6.941 1.00 81.50 167 ASP A N 1
ATOM 1343 C CA . ASP A 1 167 ? -9.805 7.125 -6.925 1.00 81.50 167 ASP A CA 1
ATOM 1344 C C . ASP A 1 167 ? -10.048 6.538 -5.532 1.00 81.50 167 ASP A C 1
ATOM 1346 O O . ASP A 1 167 ? -11.169 6.603 -5.055 1.00 81.50 167 ASP A O 1
ATOM 1350 N N . MET A 1 168 ? -9.010 6.078 -4.826 1.00 75.19 168 MET A N 1
ATOM 1351 C CA . MET A 1 168 ? -9.096 5.652 -3.425 1.00 75.19 168 MET A CA 1
ATOM 1352 C C . MET A 1 168 ? -9.376 6.832 -2.489 1.00 75.19 168 MET A C 1
ATOM 1354 O O . MET A 1 168 ? -10.171 6.698 -1.569 1.00 75.19 168 MET A O 1
ATOM 1358 N N . LEU A 1 169 ? -8.766 8.000 -2.718 1.00 72.38 169 LEU A N 1
ATOM 1359 C CA . LEU A 1 169 ? -9.086 9.225 -1.981 1.00 72.38 169 LEU A CA 1
ATOM 1360 C C . LEU A 1 169 ? -10.510 9.683 -2.270 1.00 72.38 169 LEU A C 1
ATOM 1362 O O . LEU A 1 169 ? -11.201 10.081 -1.347 1.00 72.38 169 LEU A O 1
ATOM 1366 N N . ASN A 1 170 ? -10.960 9.613 -3.519 1.00 73.50 170 ASN A N 1
ATOM 1367 C CA . ASN A 1 170 ? -12.328 9.930 -3.902 1.00 73.50 170 ASN A CA 1
ATOM 1368 C C . ASN A 1 170 ? -13.300 8.903 -3.341 1.00 73.50 170 ASN A C 1
ATOM 1370 O O . ASN A 1 170 ? -14.372 9.292 -2.927 1.00 73.50 170 ASN A O 1
ATOM 1374 N N . GLU A 1 171 ? -12.950 7.622 -3.279 1.00 70.62 171 GLU A N 1
ATOM 1375 C CA . GLU A 1 171 ? -13.763 6.591 -2.640 1.00 70.62 171 GLU A CA 1
ATOM 1376 C C . GLU A 1 171 ? -13.808 6.810 -1.131 1.00 70.62 171 GLU A C 1
ATOM 1378 O O . GLU A 1 171 ? -14.876 6.718 -0.549 1.00 70.62 171 GLU A O 1
ATOM 1383 N N . MET A 1 172 ? -12.697 7.189 -0.496 1.00 65.00 172 MET A N 1
ATOM 1384 C CA . MET A 1 172 ? -12.699 7.638 0.893 1.00 65.00 172 MET A CA 1
ATOM 1385 C C . MET A 1 172 ? -13.583 8.872 1.049 1.00 65.00 172 MET A C 1
ATOM 1387 O O . MET A 1 172 ? -14.407 8.885 1.946 1.00 65.00 172 MET A O 1
ATOM 1391 N N . LEU A 1 173 ? -13.462 9.883 0.183 1.00 64.06 173 LEU A N 1
ATOM 1392 C CA . LEU A 1 173 ? -14.266 11.112 0.198 1.00 64.06 173 LEU A CA 1
ATOM 1393 C C . LEU A 1 173 ? -15.742 10.857 -0.102 1.00 64.06 173 LEU A C 1
ATOM 1395 O O . LEU A 1 173 ? -16.583 11.493 0.505 1.00 64.06 173 LEU A O 1
ATOM 1399 N N . LEU A 1 174 ? -16.071 9.904 -0.964 1.00 64.44 174 LEU A N 1
ATOM 1400 C CA . LEU A 1 174 ? -17.433 9.460 -1.241 1.00 64.44 174 LEU A CA 1
ATOM 1401 C C . LEU A 1 174 ? -17.958 8.610 -0.093 1.00 64.44 174 LEU A C 1
ATOM 1403 O O . LEU A 1 174 ? -19.099 8.772 0.293 1.00 64.44 174 LEU A O 1
ATOM 1407 N N . GLN A 1 175 ? -17.134 7.785 0.548 1.00 55.38 175 GLN A N 1
ATOM 1408 C CA . GLN A 1 175 ? -17.464 7.221 1.855 1.00 55.38 175 GLN A CA 1
ATOM 1409 C C . GLN A 1 175 ? -17.616 8.336 2.895 1.00 55.38 175 GLN A C 1
ATOM 1411 O O . GLN A 1 175 ? -18.410 8.169 3.816 1.00 55.38 175 GLN A O 1
ATOM 1416 N N . PHE A 1 176 ? -16.931 9.480 2.732 1.00 49.56 176 PHE A N 1
ATOM 1417 C CA . PHE A 1 176 ? -17.134 10.645 3.581 1.00 49.56 176 PHE A CA 1
ATOM 1418 C C . PHE A 1 176 ? -18.425 11.426 3.265 1.00 49.56 176 PHE A C 1
ATOM 1420 O O . PHE A 1 176 ? -19.005 12.023 4.169 1.00 49.56 176 PHE A O 1
ATOM 1427 N N . GLU A 1 177 ? -18.861 11.451 2.004 1.00 49.22 177 GLU A N 1
ATOM 1428 C CA . GLU A 1 177 ? -19.991 12.247 1.502 1.00 49.22 177 GLU A CA 1
ATOM 1429 C C . GLU A 1 177 ? -21.310 11.452 1.434 1.00 49.22 177 GLU A C 1
ATOM 1431 O O . GLU A 1 177 ? -22.376 12.007 1.690 1.00 49.22 177 GLU A O 1
ATOM 1436 N N . GLU A 1 178 ? -21.255 10.156 1.119 1.00 47.47 178 GLU A N 1
ATOM 1437 C CA . GLU A 1 178 ? -22.379 9.205 1.089 1.00 47.47 178 GLU A CA 1
ATOM 1438 C C . GLU A 1 178 ? -22.538 8.443 2.420 1.00 47.47 178 GLU A C 1
ATOM 1440 O O . GLU A 1 178 ? -23.609 7.897 2.697 1.00 47.47 178 GLU A O 1
ATOM 1445 N N . GLY A 1 179 ? -21.496 8.407 3.258 1.00 41.62 179 GLY A N 1
ATOM 1446 C CA . GLY A 1 179 ? -21.512 7.796 4.584 1.00 41.62 179 GLY A CA 1
ATOM 1447 C C . GLY A 1 179 ? -21.970 8.778 5.655 1.00 41.62 179 GLY A C 1
ATOM 1448 O O . GLY A 1 179 ? -21.247 9.687 6.046 1.00 41.62 179 GLY A O 1
ATOM 1449 N N . ASP A 1 180 ? -23.176 8.543 6.156 1.00 42.75 180 ASP A N 1
ATOM 1450 C CA . ASP A 1 180 ? -23.770 9.126 7.359 1.00 42.75 180 ASP A CA 1
ATOM 1451 C C . ASP A 1 180 ? -22.842 8.902 8.577 1.00 42.75 180 ASP A C 1
ATOM 1453 O O . ASP A 1 180 ? -23.005 7.948 9.345 1.00 42.75 180 ASP A O 1
ATOM 1457 N N . PHE A 1 181 ? -21.795 9.723 8.739 1.00 43.44 181 PHE A N 1
ATOM 1458 C CA . PHE A 1 181 ? -20.978 9.684 9.948 1.00 43.44 181 PHE A CA 1
ATOM 1459 C C . PHE A 1 181 ? -21.803 10.214 11.091 1.00 43.44 181 PHE A C 1
ATOM 1461 O O . PHE A 1 181 ? -21.939 11.418 11.307 1.00 43.44 181 PHE A O 1
ATOM 1468 N N . VAL A 1 182 ? -22.296 9.279 11.880 1.00 48.78 182 VAL A N 1
ATOM 1469 C CA . VAL A 1 182 ? -22.902 9.607 13.149 1.00 48.78 182 VAL A CA 1
ATOM 1470 C C . VAL A 1 182 ? -21.750 9.875 14.125 1.00 48.78 182 VAL A C 1
ATOM 1472 O O . VAL A 1 182 ? -21.251 8.971 14.797 1.00 48.78 182 VAL A O 1
ATOM 1475 N N . ASN A 1 183 ? -21.267 11.121 14.161 1.00 48.00 183 ASN A N 1
ATOM 1476 C CA . ASN A 1 183 ? -20.312 11.567 15.177 1.00 48.00 183 ASN A CA 1
ATOM 1477 C C . ASN A 1 183 ? -20.943 11.424 16.569 1.00 48.00 183 ASN A C 1
ATOM 1479 O O . ASN A 1 183 ? -22.161 11.315 16.701 1.00 48.00 183 ASN A O 1
ATOM 1483 N N . THR A 1 184 ? -20.151 11.489 17.646 1.00 51.03 184 THR A N 1
ATOM 1484 C CA . THR A 1 184 ? -20.702 11.424 19.016 1.00 51.03 184 THR A CA 1
ATOM 1485 C C . THR A 1 184 ? -21.837 12.431 19.249 1.00 51.03 184 THR A C 1
ATOM 1487 O O . THR A 1 184 ? -22.719 12.162 20.049 1.00 51.03 184 THR A O 1
ATOM 1490 N N . GLU A 1 185 ? -21.839 13.560 18.539 1.00 55.28 185 GLU A N 1
ATOM 1491 C CA . GLU A 1 185 ? -22.896 14.576 18.592 1.00 55.28 185 GLU A CA 1
ATOM 1492 C C . GLU A 1 185 ? -24.183 14.146 17.865 1.00 55.28 185 GLU A C 1
ATOM 1494 O O . GLU A 1 185 ? -25.285 14.413 18.344 1.00 55.28 185 GLU A O 1
ATOM 1499 N N . ASP A 1 186 ? -24.074 13.403 16.763 1.00 53.62 186 ASP A N 1
ATOM 1500 C CA . ASP A 1 186 ? -25.225 12.840 16.054 1.00 53.62 186 ASP A CA 1
ATOM 1501 C C . ASP A 1 186 ? -25.798 11.619 16.781 1.00 53.62 186 ASP A C 1
ATOM 1503 O O . ASP A 1 186 ? -27.018 11.479 16.878 1.00 53.62 186 ASP A O 1
ATOM 1507 N N . ILE A 1 187 ? -24.937 10.811 17.418 1.00 55.47 187 ILE A N 1
ATOM 1508 C CA . ILE A 1 187 ? -25.339 9.745 18.345 1.00 55.47 187 ILE A CA 1
ATOM 1509 C C . ILE A 1 187 ? -25.676 10.348 19.718 1.00 55.47 187 ILE A C 1
ATOM 1511 O O . ILE A 1 187 ? -25.760 9.620 20.684 1.00 55.47 187 ILE A O 1
ATOM 1515 N N . GLN A 1 188 ? -25.851 11.652 19.912 1.00 54.75 188 GLN A N 1
ATOM 1516 C CA . GLN A 1 188 ? -26.355 12.207 21.185 1.00 54.75 188 GLN A CA 1
ATOM 1517 C C . GLN A 1 188 ? -27.770 12.768 21.059 1.00 54.75 188 GLN A C 1
ATOM 1519 O O . GLN A 1 188 ? -28.360 13.154 22.063 1.00 54.75 188 GLN A O 1
ATOM 1524 N N . LYS A 1 189 ? -28.351 12.758 19.854 1.00 56.25 189 LYS A N 1
ATOM 1525 C CA . LYS A 1 189 ? -29.749 13.140 19.641 1.00 56.25 189 LYS A CA 1
ATOM 1526 C C . LYS A 1 189 ? -30.671 12.103 20.297 1.00 56.25 189 LYS A C 1
ATOM 1528 O O . LYS A 1 189 ? -30.488 10.899 20.073 1.00 56.25 189 LYS A O 1
ATOM 1533 N N . ASP A 1 190 ? -31.630 12.586 21.094 1.00 51.03 190 ASP A N 1
ATOM 1534 C CA . ASP A 1 190 ? -32.678 11.802 21.765 1.00 51.03 190 ASP A CA 1
ATOM 1535 C C . ASP A 1 190 ? -33.436 10.967 20.731 1.00 51.03 190 ASP A C 1
ATOM 1537 O O . ASP A 1 190 ? -34.320 11.438 20.019 1.00 51.03 190 ASP A O 1
ATOM 1541 N N . THR A 1 191 ? -33.029 9.714 20.608 1.00 56.66 191 THR A N 1
ATOM 1542 C CA . THR A 1 191 ? -33.608 8.716 19.715 1.00 56.66 191 THR A CA 1
ATOM 1543 C C . THR A 1 191 ? -33.944 7.509 20.579 1.00 56.66 191 THR A C 1
ATOM 1545 O O . THR A 1 191 ? -33.183 7.174 21.484 1.00 56.66 191 THR A O 1
ATOM 1548 N N . GLU A 1 192 ? -35.091 6.872 20.330 1.00 59.03 192 GLU A N 1
ATOM 1549 C CA . GLU A 1 192 ? -35.565 5.712 21.110 1.00 59.03 192 GLU A CA 1
ATOM 1550 C C . GLU A 1 192 ? -34.634 4.485 20.989 1.00 59.03 192 GLU A C 1
ATOM 1552 O O . GLU A 1 192 ? -34.719 3.560 21.793 1.00 59.03 192 GLU A O 1
ATOM 1557 N N . GLU A 1 193 ? -33.724 4.463 20.007 1.00 62.97 193 GLU A N 1
ATOM 1558 C CA . GLU A 1 193 ? -32.806 3.349 19.745 1.00 62.97 193 GLU A CA 1
ATOM 1559 C C . GLU A 1 193 ? -31.350 3.688 20.120 1.00 62.97 193 GLU A C 1
ATOM 1561 O O . GLU A 1 193 ? -30.825 4.759 19.801 1.00 62.97 193 GLU A O 1
ATOM 1566 N N . LEU A 1 194 ? -30.659 2.739 20.769 1.00 66.75 194 LEU A N 1
ATOM 1567 C CA . LEU A 1 194 ? -29.288 2.919 21.262 1.00 66.75 194 LEU A CA 1
ATOM 1568 C C . LEU A 1 194 ? -28.275 3.186 20.133 1.00 66.75 194 LEU A C 1
ATOM 1570 O O . LEU A 1 194 ? -27.408 4.050 20.289 1.00 66.75 194 LEU A O 1
ATOM 1574 N N . PHE A 1 195 ? -28.424 2.494 18.997 1.00 73.25 195 PHE A N 1
ATOM 1575 C CA . PHE A 1 195 ? -27.590 2.640 17.803 1.00 73.25 195 PHE A CA 1
ATOM 1576 C C . PHE A 1 195 ? -28.449 2.656 16.528 1.00 73.25 195 PHE A C 1
ATOM 1578 O O . PHE A 1 195 ? -29.343 1.818 16.406 1.00 73.25 195 PHE A O 1
ATOM 1585 N N . PRO A 1 196 ? -28.162 3.536 15.550 1.00 66.62 196 PRO A N 1
ATOM 1586 C CA . PRO A 1 196 ? -28.802 3.484 14.240 1.00 66.62 196 PRO A CA 1
ATOM 1587 C C . PRO A 1 196 ? -28.442 2.194 13.485 1.00 66.62 196 PRO A C 1
ATOM 1589 O O . PRO A 1 196 ? -27.370 1.605 13.668 1.00 66.62 196 PRO A O 1
ATOM 1592 N N . LYS A 1 197 ? -29.351 1.737 12.614 1.00 63.59 197 LYS A N 1
ATOM 1593 C CA . LYS A 1 197 ? -29.187 0.485 11.858 1.00 63.59 197 LYS A CA 1
ATOM 1594 C C . LYS A 1 197 ? -27.939 0.533 10.973 1.00 63.59 197 LYS A C 1
ATOM 1596 O O . LYS A 1 197 ? -27.821 1.399 10.119 1.00 63.59 197 LYS A O 1
ATOM 1601 N N . GLY A 1 198 ? -27.055 -0.453 11.142 1.00 62.66 198 GLY A N 1
ATOM 1602 C CA . GLY A 1 198 ? -25.829 -0.602 10.349 1.00 62.66 198 GLY A CA 1
ATOM 1603 C C . GLY A 1 198 ? -24.564 -0.047 11.009 1.00 62.66 198 GLY A C 1
ATOM 1604 O O . GLY A 1 198 ? -23.475 -0.314 10.509 1.00 62.66 198 GLY A O 1
ATOM 1605 N N . LEU A 1 199 ? -24.678 0.648 12.148 1.00 70.69 199 LEU A N 1
ATOM 1606 C CA . LEU A 1 199 ? -23.514 1.137 12.882 1.00 70.69 199 LEU A CA 1
ATOM 1607 C C . LEU A 1 199 ? -22.762 -0.022 13.554 1.00 70.69 199 LEU A C 1
ATOM 1609 O O . LEU A 1 199 ? -23.325 -0.797 14.329 1.00 70.69 199 LEU A O 1
ATOM 1613 N N . THR A 1 200 ? -21.464 -0.116 13.288 1.00 81.56 200 THR A N 1
ATOM 1614 C CA . THR A 1 200 ? -20.547 -1.064 13.929 1.00 81.56 200 THR A CA 1
ATOM 1615 C C . THR A 1 200 ? -19.325 -0.331 14.468 1.00 81.56 200 THR A C 1
ATOM 1617 O O . THR A 1 200 ? -19.053 0.800 14.067 1.00 81.56 200 THR A O 1
ATOM 1620 N N . LEU A 1 201 ? -18.547 -0.981 15.336 1.00 80.56 201 LEU A N 1
ATOM 1621 C CA . LEU A 1 201 ? -17.290 -0.420 15.833 1.00 80.56 201 LEU A CA 1
ATOM 1622 C C . LEU A 1 201 ? -16.333 -0.013 14.695 1.00 80.56 201 LEU A C 1
ATOM 1624 O O . LEU A 1 201 ? -15.640 0.985 14.821 1.00 80.56 201 LEU A O 1
ATOM 1628 N N . ASN A 1 202 ? -16.335 -0.739 13.571 1.00 76.50 202 ASN A N 1
ATOM 1629 C CA . ASN A 1 202 ? -15.461 -0.456 12.425 1.00 76.50 202 ASN A CA 1
ATOM 1630 C C . ASN A 1 202 ? -15.891 0.780 11.620 1.00 76.50 202 ASN A C 1
ATOM 1632 O O . ASN A 1 202 ? -15.082 1.347 10.897 1.00 76.50 202 ASN A O 1
ATOM 1636 N N . THR A 1 203 ? -17.165 1.168 11.708 1.00 71.88 203 THR A N 1
ATOM 1637 C CA . THR A 1 203 ? -17.726 2.337 11.011 1.00 71.88 203 THR A CA 1
ATOM 1638 C C . THR A 1 203 ? -17.868 3.543 11.940 1.00 71.88 203 THR A C 1
ATOM 1640 O O . THR A 1 203 ? -18.283 4.612 11.504 1.00 71.88 203 THR A O 1
ATOM 1643 N N . PHE A 1 204 ? -17.583 3.378 13.234 1.00 74.62 204 PHE A N 1
ATOM 1644 C CA . PHE A 1 204 ? -17.669 4.444 14.221 1.00 74.62 204 PHE A CA 1
ATOM 1645 C C . PHE A 1 204 ? -16.383 5.273 14.216 1.00 74.62 204 PHE A C 1
ATOM 1647 O O . PHE A 1 204 ? -15.308 4.771 14.527 1.00 74.62 204 PHE A O 1
ATOM 1654 N N . MET A 1 205 ? -16.502 6.564 13.907 1.00 62.78 205 MET A N 1
ATOM 1655 C CA . MET A 1 205 ? -15.406 7.525 14.019 1.00 62.78 205 MET A CA 1
ATOM 1656 C C . MET A 1 205 ? -15.727 8.518 15.135 1.00 62.78 205 MET A C 1
ATOM 1658 O O . MET A 1 205 ? -16.515 9.442 14.962 1.00 62.78 205 MET A O 1
ATOM 1662 N N . GLY A 1 206 ? -15.150 8.306 16.316 1.00 71.06 206 GLY A N 1
ATOM 1663 C CA . GLY A 1 206 ? -15.375 9.175 17.465 1.00 71.06 206 GLY A CA 1
ATOM 1664 C C . GLY A 1 206 ? -14.701 8.678 18.736 1.00 71.06 206 GLY A C 1
ATOM 1665 O O . GLY A 1 206 ? -14.027 7.649 18.754 1.00 71.06 206 GLY A O 1
ATOM 1666 N N . ASP A 1 207 ? -14.898 9.424 19.821 1.00 78.56 207 ASP A N 1
ATOM 1667 C CA . ASP A 1 207 ? -14.401 9.041 21.140 1.00 78.56 207 ASP A CA 1
ATOM 1668 C C . ASP A 1 207 ? -15.285 7.926 21.723 1.00 78.56 207 ASP A C 1
ATOM 1670 O O . ASP A 1 207 ? -16.411 8.164 22.179 1.00 78.56 207 ASP A O 1
ATOM 1674 N N . LEU A 1 208 ? -14.767 6.693 21.696 1.00 83.69 208 LEU A N 1
ATOM 1675 C CA . LEU A 1 208 ? -15.452 5.511 22.221 1.00 83.69 208 LEU A CA 1
ATOM 1676 C C . LEU A 1 208 ? -15.706 5.627 23.730 1.00 83.69 208 LEU A C 1
ATOM 1678 O O . LEU A 1 208 ? -16.756 5.201 24.206 1.00 83.69 208 LEU A O 1
ATOM 1682 N N . SER A 1 209 ? -14.798 6.253 24.484 1.00 81.19 209 SER A N 1
ATOM 1683 C CA . SER A 1 209 ? -14.998 6.516 25.912 1.00 81.19 209 SER A CA 1
ATOM 1684 C C . SER A 1 209 ? -16.186 7.447 26.135 1.00 81.19 209 SER A C 1
ATOM 1686 O O . SER A 1 209 ? -17.034 7.184 26.993 1.00 81.19 209 SER A O 1
ATOM 1688 N N . LYS A 1 210 ? -16.295 8.512 25.334 1.00 79.81 210 LYS A N 1
ATOM 1689 C CA . LYS A 1 210 ? -17.429 9.442 25.399 1.00 79.81 210 LYS A CA 1
ATOM 1690 C C . LYS A 1 210 ? -18.738 8.749 25.011 1.00 79.81 210 LYS A C 1
ATOM 1692 O O . LYS A 1 210 ? -19.731 8.919 25.715 1.00 79.81 210 LYS A O 1
ATOM 1697 N N . LEU A 1 211 ? -18.744 7.932 23.955 1.00 83.44 211 LEU A N 1
ATOM 1698 C CA . LEU A 1 211 ? -19.920 7.154 23.542 1.00 83.44 211 LEU A CA 1
ATOM 1699 C C . LEU A 1 211 ? -20.395 6.208 24.657 1.00 83.44 211 LEU A C 1
ATOM 1701 O O . LEU A 1 211 ? -21.578 6.208 25.008 1.00 83.44 211 LEU A O 1
ATOM 1705 N N . LEU A 1 212 ? -19.468 5.437 25.234 1.00 85.75 212 LEU A N 1
ATOM 1706 C CA . LEU A 1 212 ? -19.773 4.480 26.294 1.00 85.75 212 LEU A CA 1
ATOM 1707 C C . LEU A 1 212 ? -20.323 5.179 27.542 1.00 85.75 212 LEU A C 1
ATOM 1709 O O . LEU A 1 212 ? -21.394 4.817 28.022 1.00 85.75 212 LEU A O 1
ATOM 1713 N N . ASN A 1 213 ? -19.626 6.201 28.042 1.00 80.94 213 ASN A N 1
ATOM 1714 C CA . ASN A 1 213 ? -19.955 6.829 29.324 1.00 80.94 213 ASN A CA 1
ATOM 1715 C C . ASN A 1 213 ? -21.143 7.795 29.263 1.00 80.94 213 ASN A C 1
ATOM 1717 O O . ASN A 1 213 ? -21.839 7.952 30.262 1.00 80.94 213 ASN A O 1
ATOM 1721 N N . VAL A 1 214 ? -21.376 8.458 28.126 1.00 79.56 214 VAL A N 1
ATOM 1722 C CA . VAL A 1 214 ? -22.412 9.500 28.022 1.00 79.56 214 VAL A CA 1
ATOM 1723 C C . VAL A 1 214 ? -23.722 8.959 27.455 1.00 79.56 214 VAL A C 1
ATOM 1725 O O . VAL A 1 214 ? -24.780 9.447 27.838 1.00 79.56 214 VAL A O 1
ATOM 1728 N N . ARG A 1 215 ? -23.677 7.952 26.571 1.00 80.50 215 ARG A N 1
ATOM 1729 C CA . ARG A 1 215 ? -24.887 7.382 25.957 1.00 80.50 215 ARG A CA 1
ATOM 1730 C C . ARG A 1 215 ? -25.130 5.944 26.365 1.00 80.50 215 ARG A C 1
ATOM 1732 O O . ARG A 1 215 ? -26.158 5.667 26.965 1.00 80.50 215 ARG A O 1
ATOM 1739 N N . VAL A 1 216 ? -24.207 5.037 26.050 1.00 85.31 216 VAL A N 1
ATOM 1740 C CA . VAL A 1 216 ? -24.472 3.592 26.144 1.00 85.31 216 VAL A CA 1
ATOM 1741 C C . VAL A 1 216 ? -24.770 3.165 27.577 1.00 85.31 216 VAL A C 1
ATOM 1743 O O . VAL A 1 216 ? -25.796 2.539 27.827 1.00 85.31 216 VAL A O 1
ATOM 1746 N N . ILE A 1 217 ? -23.910 3.534 28.526 1.00 87.44 217 ILE A N 1
ATOM 1747 C CA . ILE A 1 217 ? -24.076 3.170 29.934 1.00 87.44 217 ILE A CA 1
ATOM 1748 C C . ILE A 1 217 ? -25.327 3.826 30.536 1.00 87.44 217 ILE A C 1
ATOM 1750 O O . ILE A 1 217 ? -26.152 3.083 31.071 1.00 87.44 217 ILE A O 1
ATOM 1754 N N . PRO A 1 218 ? -25.532 5.161 30.450 1.00 84.62 218 PRO A N 1
ATOM 1755 C CA . PRO A 1 218 ? -26.739 5.781 30.992 1.00 84.62 218 PRO A CA 1
ATOM 1756 C C . PRO A 1 218 ? -28.026 5.216 30.390 1.00 84.62 218 PRO A C 1
ATOM 1758 O O . PRO A 1 218 ? -28.964 4.943 31.131 1.00 84.62 218 PRO A O 1
ATOM 1761 N N . PHE A 1 219 ? -28.054 4.981 29.076 1.00 85.69 219 PHE A N 1
ATOM 1762 C CA . PHE A 1 219 ? -29.221 4.434 28.386 1.00 85.69 219 PHE A CA 1
ATOM 1763 C C . PHE A 1 219 ? -29.550 3.015 28.864 1.00 85.69 219 PHE A C 1
ATOM 1765 O O . PHE A 1 219 ? -30.688 2.736 29.230 1.00 85.69 219 PHE A O 1
ATOM 1772 N N . LEU A 1 220 ? -28.550 2.129 28.945 1.00 87.75 220 LEU A N 1
ATOM 1773 C CA . LEU A 1 220 ? -28.748 0.755 29.422 1.00 87.75 220 LEU A CA 1
ATOM 1774 C C . LEU A 1 220 ? -29.134 0.691 30.909 1.00 87.75 220 LEU A C 1
ATOM 1776 O O . LEU A 1 220 ? -29.878 -0.202 31.312 1.00 87.75 220 LEU A O 1
ATOM 1780 N N . LEU A 1 221 ? -28.651 1.625 31.734 1.00 86.31 221 LEU A N 1
ATOM 1781 C CA . LEU A 1 221 ? -29.076 1.744 33.133 1.00 86.31 221 LEU A CA 1
ATOM 1782 C C . LEU A 1 221 ? -30.507 2.282 33.267 1.00 86.31 221 LEU A C 1
ATOM 1784 O O . LEU A 1 221 ? -31.191 1.913 34.219 1.00 86.31 221 LEU A O 1
ATOM 1788 N N . ALA A 1 222 ? -30.952 3.124 32.331 1.00 85.00 222 ALA A N 1
ATOM 1789 C CA . ALA A 1 222 ? -32.278 3.735 32.331 1.00 85.00 222 ALA A CA 1
ATOM 1790 C C . ALA A 1 222 ? -33.397 2.817 31.805 1.00 85.00 222 ALA A C 1
ATOM 1792 O O . ALA A 1 222 ? -34.563 3.143 32.009 1.00 85.00 222 ALA A O 1
ATOM 1793 N N . CYS A 1 223 ? -33.078 1.679 31.170 1.00 85.50 223 CYS A N 1
ATOM 1794 C CA . CYS A 1 223 ? -34.084 0.717 30.705 1.00 85.50 223 CYS A CA 1
ATOM 1795 C C . CYS A 1 223 ? -34.997 0.254 31.854 1.00 85.50 223 CYS A C 1
ATOM 1797 O O . CYS A 1 223 ? -34.521 -0.314 32.849 1.00 85.50 223 CYS A O 1
ATOM 1799 N N . GLU A 1 224 ? -36.310 0.414 31.684 1.00 80.69 224 GLU A N 1
ATOM 1800 C CA . GLU A 1 224 ? -37.303 0.172 32.739 1.00 80.69 224 GLU A CA 1
ATOM 1801 C C . GLU A 1 224 ? -37.569 -1.323 32.957 1.00 80.69 224 GLU A C 1
ATOM 1803 O O . GLU A 1 224 ? -37.906 -1.750 34.062 1.00 80.69 224 GLU A O 1
ATOM 1808 N N . SER A 1 225 ? -37.389 -2.143 31.914 1.00 85.44 225 SER A N 1
ATOM 1809 C CA . SER A 1 225 ? -37.640 -3.588 31.963 1.00 85.44 225 SER A CA 1
ATOM 1810 C C . SER A 1 225 ? -36.416 -4.423 31.587 1.00 85.44 225 SER A C 1
ATOM 1812 O O . SER A 1 225 ? -35.526 -3.982 30.859 1.00 85.44 225 SER A O 1
ATOM 1814 N N . ASP A 1 226 ? -36.353 -5.663 32.075 1.00 86.38 226 ASP A N 1
ATOM 1815 C CA . ASP A 1 226 ? -35.293 -6.605 31.686 1.00 86.38 226 ASP A CA 1
ATOM 1816 C C . ASP A 1 226 ? -35.396 -7.021 30.214 1.00 86.38 226 ASP A C 1
ATOM 1818 O O . ASP A 1 226 ? -34.376 -7.187 29.555 1.00 86.38 226 ASP A O 1
ATOM 1822 N N . SER A 1 227 ? -36.613 -7.108 29.667 1.00 86.12 227 SER A N 1
ATOM 1823 C CA . SER A 1 227 ? -36.830 -7.423 28.248 1.00 86.12 227 SER A CA 1
ATOM 1824 C C . SER A 1 227 ? -36.309 -6.321 27.319 1.00 86.12 227 SER A C 1
ATOM 1826 O O . SER A 1 227 ? -35.787 -6.608 26.240 1.00 86.12 227 SER A O 1
ATOM 1828 N N . GLU A 1 228 ? -36.469 -5.060 27.718 1.00 85.69 228 GLU A N 1
ATOM 1829 C CA . GLU A 1 228 ? -35.934 -3.911 26.988 1.00 85.69 228 GLU A CA 1
ATOM 1830 C C . GLU A 1 228 ? -34.407 -3.897 27.057 1.00 85.69 228 GLU A C 1
ATOM 1832 O O . GLU A 1 228 ? -33.749 -3.840 26.019 1.00 85.69 228 GLU A O 1
ATOM 1837 N N . TYR A 1 229 ? -33.842 -4.070 28.256 1.00 89.12 229 TYR A N 1
ATOM 1838 C CA . TYR A 1 229 ? -32.396 -4.191 28.439 1.00 89.12 229 TYR A CA 1
ATOM 1839 C C . TYR A 1 229 ? -31.804 -5.313 27.581 1.00 89.12 229 TYR A C 1
ATOM 1841 O O . TYR A 1 229 ? -30.819 -5.095 26.880 1.00 89.12 229 TYR A O 1
ATOM 1849 N N . ASP A 1 230 ? -32.418 -6.500 27.586 1.00 89.50 230 ASP A N 1
ATOM 1850 C CA . ASP A 1 230 ? -31.949 -7.647 26.807 1.00 89.50 230 ASP A CA 1
ATOM 1851 C C . ASP A 1 230 ? -31.985 -7.372 25.297 1.00 89.50 230 ASP A C 1
ATOM 1853 O O . ASP A 1 230 ? -31.133 -7.867 24.564 1.00 89.50 230 ASP A O 1
ATOM 1857 N N . THR A 1 231 ? -32.916 -6.547 24.816 1.00 87.56 231 THR A N 1
ATOM 1858 C CA . THR A 1 231 ? -32.956 -6.142 23.402 1.00 87.56 231 THR A CA 1
ATOM 1859 C C . THR A 1 231 ? -31.836 -5.149 23.083 1.00 87.56 231 THR A C 1
ATOM 1861 O O . THR A 1 231 ? -31.110 -5.312 22.101 1.00 87.56 231 THR A O 1
ATOM 1864 N N . GLN A 1 232 ? -31.644 -4.145 23.939 1.00 86.69 232 GLN A N 1
ATOM 1865 C CA . GLN A 1 232 ? -30.670 -3.071 23.725 1.00 86.69 232 GLN A CA 1
ATOM 1866 C C . GLN A 1 232 ? -29.223 -3.548 23.916 1.00 86.69 232 GLN A C 1
ATOM 1868 O O . GLN A 1 232 ? -28.334 -3.171 23.150 1.00 86.69 232 GLN A O 1
ATOM 1873 N N . ILE A 1 233 ? -28.972 -4.452 24.868 1.00 90.06 233 ILE A N 1
ATOM 1874 C CA . ILE A 1 233 ? -27.641 -5.033 25.066 1.00 90.06 233 ILE A CA 1
ATOM 1875 C C . ILE A 1 233 ? -27.225 -5.891 23.864 1.00 90.06 233 ILE A C 1
ATOM 1877 O O . ILE A 1 233 ? -26.048 -5.914 23.519 1.00 90.06 233 ILE A O 1
ATOM 1881 N N . GLN A 1 234 ? -28.163 -6.538 23.158 1.00 88.94 234 GLN A N 1
ATOM 1882 C CA . GLN A 1 234 ? -27.850 -7.263 21.917 1.00 88.94 234 GLN A CA 1
ATOM 1883 C C . GLN A 1 234 ? -27.401 -6.320 20.799 1.00 88.94 234 GLN A C 1
ATOM 1885 O O . GLN A 1 234 ? -26.484 -6.662 20.052 1.00 88.94 234 GLN A O 1
ATOM 1890 N N . LEU A 1 235 ? -27.979 -5.117 20.714 1.00 87.12 235 LEU A N 1
ATOM 1891 C CA . LEU A 1 235 ? -27.494 -4.084 19.795 1.00 87.12 235 LEU A CA 1
ATOM 1892 C C . LEU A 1 235 ? -26.080 -3.629 20.171 1.00 87.12 235 LEU A C 1
ATOM 1894 O O . LEU A 1 235 ? -25.240 -3.466 19.290 1.00 87.12 235 LEU A O 1
ATOM 1898 N N . PHE A 1 236 ? -25.777 -3.516 21.466 1.00 89.88 236 PHE A N 1
ATOM 1899 C CA . PHE A 1 236 ? -24.418 -3.235 21.932 1.00 89.88 236 PHE A CA 1
ATOM 1900 C C . PHE A 1 236 ? -23.423 -4.354 21.591 1.00 89.88 236 PHE A C 1
ATOM 1902 O O . PHE A 1 236 ? -22.337 -4.071 21.083 1.00 89.88 236 PHE A O 1
ATOM 1909 N N . TYR A 1 237 ? -23.795 -5.624 21.772 1.00 89.69 237 TYR A N 1
ATOM 1910 C CA . TYR A 1 237 ? -22.974 -6.757 21.328 1.00 89.69 237 TYR A CA 1
ATOM 1911 C C . TYR A 1 237 ? -22.759 -6.751 19.808 1.00 89.69 237 TYR A C 1
ATOM 1913 O O . TYR A 1 237 ? -21.651 -7.025 19.345 1.00 89.69 237 TYR A O 1
ATOM 1921 N N . ALA A 1 238 ? -23.790 -6.422 19.026 1.00 86.50 238 ALA A N 1
ATOM 1922 C CA . ALA A 1 238 ? -23.684 -6.320 17.573 1.00 86.50 238 ALA A CA 1
ATOM 1923 C C . ALA A 1 238 ? -22.743 -5.182 17.147 1.00 86.50 238 ALA A C 1
ATOM 1925 O O . ALA A 1 238 ? -21.882 -5.396 16.291 1.00 86.50 238 ALA A O 1
ATOM 1926 N N . PHE A 1 239 ? -22.851 -4.014 17.788 1.00 88.06 239 PHE A N 1
ATOM 1927 C CA . PHE A 1 239 ? -21.951 -2.880 17.578 1.00 88.06 239 PHE A CA 1
ATOM 1928 C C . PHE A 1 239 ? -20.493 -3.265 17.878 1.00 88.06 239 PHE A C 1
ATOM 1930 O O . PHE A 1 239 ? -19.607 -3.049 17.051 1.00 88.06 239 PHE A O 1
ATOM 1937 N N . MET A 1 240 ? -20.251 -3.934 19.009 1.00 88.88 240 MET A N 1
ATOM 1938 C CA . MET A 1 240 ? -18.920 -4.341 19.475 1.00 88.88 240 MET A CA 1
ATOM 1939 C C . MET A 1 240 ? -18.386 -5.643 18.846 1.00 88.88 240 MET A C 1
ATOM 1941 O O . MET A 1 240 ? -17.359 -6.166 19.284 1.00 88.88 240 MET A O 1
ATOM 1945 N N . LYS A 1 241 ? -19.032 -6.196 17.812 1.00 86.88 241 LYS A N 1
ATOM 1946 C CA . LYS A 1 241 ? -18.644 -7.485 17.204 1.00 86.88 241 LYS A CA 1
ATOM 1947 C C . LYS A 1 241 ? -17.201 -7.511 16.676 1.00 86.88 241 LYS A C 1
ATOM 1949 O O . LYS A 1 241 ? -16.573 -8.565 16.690 1.00 86.88 241 LYS A O 1
ATOM 1954 N N . GLY A 1 242 ? -16.683 -6.368 16.220 1.00 81.81 242 GLY A N 1
ATOM 1955 C CA . GLY A 1 242 ? -15.300 -6.217 15.742 1.00 81.81 242 GLY A CA 1
ATOM 1956 C C . GLY A 1 242 ? -14.243 -6.127 16.851 1.00 81.81 242 GLY A C 1
ATOM 1957 O O . GLY A 1 242 ? -13.053 -6.153 16.557 1.00 81.81 242 GLY A O 1
ATOM 1958 N N . TYR A 1 243 ? -14.651 -6.030 18.119 1.00 87.69 243 TYR A N 1
ATOM 1959 C CA . TYR A 1 243 ? -13.735 -5.883 19.247 1.00 87.69 243 TYR A CA 1
ATOM 1960 C C . TYR A 1 243 ? -13.011 -7.205 19.578 1.00 87.69 243 TYR A C 1
ATOM 1962 O O . TYR A 1 243 ? -13.673 -8.244 19.706 1.00 87.69 243 TYR A O 1
ATOM 1970 N N . PRO A 1 244 ? -11.677 -7.200 19.768 1.00 84.00 244 PRO A N 1
ATOM 1971 C CA . PRO A 1 244 ? -10.895 -8.430 19.910 1.00 84.00 244 PRO A CA 1
ATOM 1972 C C . PRO A 1 244 ? -11.138 -9.203 21.219 1.00 84.00 244 PRO A C 1
ATOM 1974 O O . PRO A 1 244 ? -11.091 -10.433 21.199 1.00 84.00 244 PRO A O 1
ATOM 1977 N N . ASP A 1 245 ? -11.421 -8.538 22.349 1.00 86.12 245 ASP A N 1
ATOM 1978 C CA . ASP A 1 245 ? -11.599 -9.204 23.654 1.00 86.12 245 ASP A CA 1
ATOM 1979 C C . ASP A 1 245 ? -13.058 -9.188 24.135 1.00 86.12 245 ASP A C 1
ATOM 1981 O O . ASP A 1 245 ? -13.480 -8.405 24.982 1.00 86.12 245 ASP A O 1
ATOM 1985 N N . GLN A 1 246 ? -13.863 -10.125 23.639 1.00 86.88 246 GLN A N 1
ATOM 1986 C CA . GLN A 1 246 ? -15.287 -10.208 23.989 1.00 86.88 246 GLN A CA 1
ATOM 1987 C C . GLN A 1 246 ? -15.567 -10.404 25.496 1.00 86.88 246 GLN A C 1
ATOM 1989 O O . GLN A 1 246 ? -16.715 -10.270 25.929 1.00 86.88 246 GLN A O 1
ATOM 1994 N N . LYS A 1 247 ? -14.554 -10.712 26.322 1.00 87.31 247 LYS A N 1
ATOM 1995 C CA . LYS A 1 247 ? -14.720 -10.778 27.781 1.00 87.31 247 LYS A CA 1
ATOM 1996 C C . LYS A 1 247 ? -15.029 -9.413 28.388 1.00 87.31 247 LYS A C 1
ATOM 1998 O O . LYS A 1 247 ? -15.809 -9.362 29.334 1.00 87.31 247 LYS A O 1
ATOM 2003 N N . ASP A 1 248 ? -14.494 -8.324 27.842 1.00 86.44 248 ASP A N 1
ATOM 2004 C CA . ASP A 1 248 ? -14.725 -6.987 28.405 1.00 86.44 248 ASP A CA 1
ATOM 2005 C C . ASP A 1 248 ? -16.161 -6.513 28.201 1.00 86.44 248 ASP A C 1
ATOM 2007 O O . ASP A 1 248 ? -16.768 -5.952 29.109 1.00 86.44 248 ASP A O 1
ATOM 2011 N N . ILE A 1 249 ? -16.759 -6.846 27.058 1.00 90.12 249 ILE A N 1
ATOM 2012 C CA . ILE A 1 249 ? -18.170 -6.548 26.783 1.00 90.12 249 ILE A CA 1
ATOM 2013 C C . ILE A 1 249 ? -19.069 -7.325 27.756 1.00 90.12 249 ILE A C 1
ATOM 2015 O O . ILE A 1 249 ? -20.014 -6.771 28.316 1.00 90.12 249 ILE A O 1
ATOM 2019 N N . LYS A 1 250 ? -18.729 -8.590 28.042 1.00 89.94 250 LYS A N 1
ATOM 2020 C CA . LYS A 1 250 ? -19.443 -9.404 29.040 1.00 89.94 250 LYS A CA 1
ATOM 2021 C C . LYS A 1 250 ? -19.290 -8.867 30.463 1.00 89.94 250 LYS A C 1
ATOM 2023 O O . LYS A 1 250 ? -20.231 -8.968 31.246 1.00 89.94 250 LYS A O 1
ATOM 2028 N N . ARG A 1 251 ? -18.125 -8.309 30.812 1.00 89.81 251 ARG A N 1
ATOM 2029 C CA . ARG A 1 251 ? -17.900 -7.654 32.112 1.00 89.81 251 ARG A CA 1
ATOM 2030 C C . ARG A 1 251 ? -18.764 -6.410 32.263 1.00 89.81 251 ARG A C 1
ATOM 2032 O O . ARG A 1 251 ? -19.371 -6.244 33.316 1.00 89.81 251 ARG A O 1
ATOM 2039 N N . ILE A 1 252 ? -18.880 -5.603 31.207 1.00 90.88 252 ILE A N 1
ATOM 2040 C CA . ILE A 1 252 ? -19.788 -4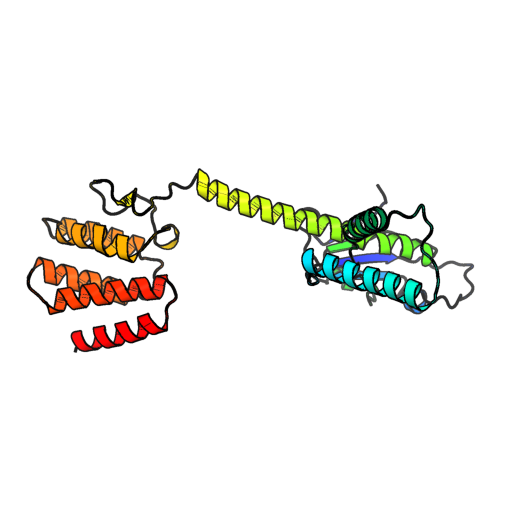.449 31.167 1.00 90.88 252 ILE A CA 1
ATOM 2041 C C . ILE A 1 252 ? -21.238 -4.897 31.373 1.00 90.88 252 ILE A C 1
ATOM 2043 O O . ILE A 1 252 ? -21.894 -4.391 32.277 1.00 90.88 252 ILE A O 1
ATOM 2047 N N . ASP A 1 253 ? -21.723 -5.882 30.612 1.00 92.19 253 ASP A N 1
ATOM 2048 C CA . ASP A 1 253 ? -23.088 -6.416 30.759 1.00 92.19 253 ASP A CA 1
ATOM 2049 C C . ASP A 1 253 ? -23.343 -6.948 32.183 1.00 92.19 253 ASP A C 1
ATOM 2051 O O . ASP A 1 253 ? -24.337 -6.603 32.823 1.00 92.19 253 ASP A O 1
ATOM 2055 N N . LYS A 1 254 ? -22.399 -7.718 32.742 1.00 90.62 254 LYS A N 1
ATOM 2056 C CA . LYS A 1 254 ? -22.485 -8.217 34.123 1.00 90.62 254 LYS A CA 1
ATOM 2057 C C . LYS A 1 254 ? -22.569 -7.071 35.137 1.00 90.62 254 LYS A C 1
ATOM 2059 O O . LYS A 1 254 ? -23.431 -7.105 36.013 1.00 90.62 254 LYS A O 1
ATOM 2064 N N . ALA A 1 255 ? -21.694 -6.074 35.019 1.00 89.81 255 ALA A N 1
ATOM 2065 C CA . ALA A 1 255 ? -21.659 -4.930 35.922 1.00 89.81 255 ALA A CA 1
ATOM 2066 C C . ALA A 1 255 ? -22.939 -4.083 35.822 1.00 89.81 255 ALA A C 1
ATOM 2068 O O . ALA A 1 255 ? -23.490 -3.688 36.845 1.00 89.81 255 ALA A O 1
ATOM 2069 N N . LEU A 1 256 ? -23.466 -3.869 34.613 1.00 91.25 256 LEU A N 1
ATOM 2070 C CA . LEU A 1 256 ? -24.725 -3.153 34.388 1.00 91.25 256 LEU A CA 1
ATOM 2071 C C . LEU A 1 256 ? -25.920 -3.887 35.002 1.00 91.25 256 LEU A C 1
ATOM 2073 O O . LEU A 1 256 ? -26.729 -3.264 35.688 1.00 91.25 256 LEU A O 1
ATOM 2077 N N . ARG A 1 257 ? -26.021 -5.210 34.824 1.00 90.88 257 ARG A N 1
ATOM 2078 C CA . ARG A 1 257 ? -27.082 -6.010 35.462 1.00 90.88 257 ARG A CA 1
ATOM 2079 C C . ARG A 1 257 ? -27.013 -5.951 36.983 1.00 90.88 257 ARG A C 1
ATOM 2081 O O . ARG A 1 257 ? -28.058 -5.896 37.629 1.00 90.88 257 ARG A O 1
ATOM 2088 N N . GLU A 1 258 ? -25.809 -5.954 37.546 1.00 88.44 258 GLU A N 1
ATOM 2089 C CA . GLU A 1 258 ? -25.616 -5.819 38.989 1.00 88.44 258 GLU A CA 1
ATOM 2090 C C . GLU A 1 258 ? -26.029 -4.426 39.477 1.00 88.44 258 GLU A C 1
ATOM 2092 O O . GLU A 1 258 ? -26.773 -4.316 40.446 1.00 88.44 258 GLU A O 1
ATOM 2097 N N . LEU A 1 259 ? -25.662 -3.364 38.756 1.00 87.81 259 LEU A N 1
ATOM 2098 C CA . LEU A 1 259 ? -26.052 -1.989 39.089 1.00 87.81 259 LEU A CA 1
ATOM 2099 C C . LEU A 1 259 ? -27.557 -1.730 38.947 1.00 87.81 259 LEU A C 1
ATOM 2101 O O . LEU A 1 259 ? -28.114 -0.950 39.719 1.00 87.81 259 LEU A O 1
ATOM 2105 N N . ARG A 1 260 ? -28.236 -2.397 38.007 1.00 87.31 260 ARG A N 1
ATOM 2106 C CA . ARG A 1 260 ? -29.703 -2.328 37.880 1.00 87.31 260 ARG A CA 1
ATOM 2107 C C . ARG A 1 260 ? -30.418 -3.007 39.053 1.00 87.31 260 ARG A C 1
ATOM 2109 O O . ARG A 1 260 ? -31.495 -2.566 39.436 1.00 87.31 260 ARG A O 1
ATOM 2116 N N . LYS A 1 261 ? -29.823 -4.048 39.648 1.00 86.12 261 LYS A N 1
ATOM 2117 C CA . LYS A 1 261 ? -30.356 -4.724 40.847 1.00 86.12 261 LYS A CA 1
ATOM 2118 C C . LYS A 1 261 ? -29.992 -3.998 42.140 1.00 86.12 261 LYS A C 1
ATOM 2120 O O . LYS A 1 261 ? -30.818 -3.900 43.044 1.00 86.12 261 LYS A O 1
ATOM 2125 N N . GLN A 1 262 ? -28.757 -3.517 42.229 1.00 86.19 262 GLN A N 1
ATOM 2126 C CA . GLN A 1 262 ? -28.184 -2.858 43.393 1.00 86.19 262 GLN A CA 1
ATOM 2127 C C . GLN A 1 262 ? -27.427 -1.603 42.949 1.00 86.19 262 GLN A C 1
ATOM 2129 O O . GLN A 1 262 ? -26.217 -1.623 42.710 1.00 86.19 262 GLN A O 1
ATOM 2134 N N . SER A 1 263 ? -28.145 -0.480 42.891 1.00 77.44 263 SER A N 1
ATOM 2135 C CA . SER A 1 263 ? -27.622 0.794 42.385 1.00 77.44 263 SER A CA 1
ATOM 2136 C C . SER A 1 263 ? -26.364 1.285 43.107 1.00 77.44 263 SER A C 1
ATOM 2138 O O . SER A 1 263 ? -25.546 1.967 42.491 1.00 77.44 263 SER A O 1
ATOM 2140 N N . ASP A 1 264 ? -26.174 0.914 44.376 1.00 79.00 264 ASP A N 1
ATOM 2141 C CA . ASP A 1 264 ? -25.063 1.366 45.227 1.00 79.00 264 ASP A CA 1
ATOM 2142 C C . ASP A 1 264 ? -23.865 0.404 45.283 1.00 79.00 264 ASP A C 1
ATOM 2144 O O . ASP A 1 264 ? -22.966 0.583 46.106 1.00 79.00 264 ASP A O 1
ATOM 2148 N N . SER A 1 265 ? -23.812 -0.615 44.419 1.00 86.62 265 SER A N 1
ATOM 2149 C CA . SER A 1 265 ? -22.658 -1.519 44.365 1.00 86.62 265 SER A CA 1
ATOM 2150 C C . SER A 1 265 ? -21.404 -0.793 43.857 1.00 86.62 265 SER A C 1
ATOM 2152 O O . SER A 1 265 ? -21.231 -0.562 42.659 1.00 86.62 265 SER A O 1
ATOM 2154 N N . ILE A 1 266 ? -20.510 -0.426 44.783 1.00 85.00 266 ILE A N 1
ATOM 2155 C CA . ILE A 1 266 ? -19.228 0.237 44.483 1.00 85.00 266 ILE A CA 1
ATOM 2156 C C . ILE A 1 266 ? -18.354 -0.662 43.601 1.00 85.00 266 ILE A C 1
ATOM 2158 O O . ILE A 1 266 ? -17.725 -0.185 42.659 1.00 85.00 266 ILE A O 1
ATOM 2162 N N . GLU A 1 267 ? -18.354 -1.966 43.870 1.00 85.94 267 GLU A N 1
ATOM 2163 C CA . GLU A 1 267 ? -17.601 -2.959 43.101 1.00 85.94 267 GLU A CA 1
ATOM 2164 C C . GLU A 1 267 ? -18.082 -3.025 41.650 1.00 85.94 267 GLU A C 1
ATOM 2166 O O . GLU A 1 267 ? -17.264 -2.980 40.732 1.00 85.94 267 GLU A O 1
ATOM 2171 N N . ALA A 1 268 ? -19.401 -3.038 41.424 1.00 86.69 268 ALA A N 1
ATOM 2172 C CA . ALA A 1 268 ? -19.954 -3.052 40.075 1.00 86.69 268 ALA A CA 1
ATOM 2173 C C . ALA A 1 268 ? -19.689 -1.735 39.324 1.00 86.69 268 ALA A C 1
ATOM 2175 O O . ALA A 1 268 ? -19.384 -1.771 38.132 1.00 86.69 268 ALA A O 1
ATOM 2176 N N . ARG A 1 269 ? -19.721 -0.577 40.007 1.00 85.69 269 ARG A N 1
ATOM 2177 C CA . ARG A 1 269 ? -19.338 0.717 39.401 1.00 85.69 269 ARG A CA 1
ATOM 2178 C C . ARG A 1 269 ? -17.866 0.731 38.990 1.00 85.69 269 ARG A C 1
ATOM 2180 O O . ARG A 1 269 ? -17.558 1.100 37.860 1.00 85.69 269 ARG A O 1
ATOM 2187 N N . ASN A 1 270 ? -16.975 0.278 39.872 1.00 86.62 270 ASN A N 1
ATOM 2188 C CA . ASN A 1 270 ? -15.541 0.216 39.591 1.00 86.62 270 ASN A CA 1
ATOM 2189 C C . ASN A 1 270 ? -15.228 -0.766 38.454 1.00 86.62 270 ASN A C 1
ATOM 2191 O O . ASN A 1 270 ? -14.444 -0.448 37.561 1.00 86.62 270 ASN A O 1
ATOM 2195 N N . LEU A 1 271 ? -15.866 -1.942 38.452 1.00 88.94 271 LEU A N 1
ATOM 2196 C CA . LEU A 1 271 ? -15.715 -2.935 37.390 1.00 88.94 271 LEU A CA 1
ATOM 2197 C C . LEU A 1 271 ? -16.174 -2.379 36.036 1.00 88.94 271 LEU A C 1
ATOM 2199 O O . LEU A 1 271 ? -15.485 -2.569 35.030 1.00 88.94 271 LEU A O 1
ATOM 2203 N N . LEU A 1 272 ? -17.308 -1.674 36.010 1.00 88.81 272 LEU A N 1
ATOM 2204 C CA . LEU A 1 272 ? -17.832 -1.027 34.810 1.00 88.81 272 LEU A CA 1
ATOM 2205 C C . LEU A 1 272 ? -16.861 0.035 34.278 1.00 88.81 272 LEU A C 1
ATOM 2207 O O . LEU A 1 272 ? -16.518 0.012 33.095 1.00 88.81 272 LEU A O 1
ATOM 2211 N N . GLU A 1 273 ? -16.379 0.926 35.147 1.00 87.94 273 GLU A N 1
ATOM 2212 C CA . GLU A 1 273 ? -15.459 2.005 34.776 1.00 87.94 273 GLU A CA 1
ATOM 2213 C C . GLU A 1 273 ? -14.136 1.459 34.218 1.00 87.94 273 GLU A C 1
ATOM 2215 O O . GLU A 1 273 ? -13.690 1.878 33.145 1.00 87.94 273 GLU A O 1
ATOM 2220 N N . LEU A 1 274 ? -13.520 0.493 34.907 1.00 88.88 274 LEU A N 1
ATOM 2221 C CA . LEU A 1 274 ? -12.262 -0.114 34.467 1.00 88.88 274 LEU A CA 1
ATOM 2222 C C . LEU A 1 274 ? -12.424 -0.879 33.152 1.00 88.88 274 LEU A C 1
ATOM 2224 O O . LEU A 1 274 ? -11.563 -0.773 32.277 1.00 88.88 274 LEU A O 1
ATOM 2228 N N . SER A 1 275 ? -13.539 -1.595 32.979 1.00 89.19 275 SER A N 1
ATOM 2229 C CA . SER A 1 275 ? -13.830 -2.313 31.732 1.00 89.19 275 SER A CA 1
ATOM 2230 C C . SER A 1 275 ? -13.982 -1.343 30.556 1.00 89.19 275 SER A C 1
ATOM 2232 O O . SER A 1 275 ? -13.406 -1.573 29.495 1.00 89.19 275 SER A O 1
ATOM 2234 N N . CYS A 1 276 ? -14.665 -0.209 30.747 1.00 88.56 276 CYS A N 1
ATOM 2235 C CA . CYS A 1 276 ? -14.796 0.816 29.705 1.00 88.56 276 CYS A CA 1
ATOM 2236 C C . CYS A 1 276 ? -13.452 1.469 29.359 1.00 88.56 276 CYS A C 1
ATOM 2238 O O . CYS A 1 276 ? -13.134 1.647 28.181 1.00 88.56 276 CYS A O 1
ATOM 2240 N N . LYS A 1 277 ? -12.622 1.772 30.369 1.00 88.19 277 LYS A N 1
ATOM 2241 C CA . LYS A 1 277 ? -11.263 2.295 30.152 1.00 88.19 277 LYS A CA 1
ATOM 2242 C C . LYS A 1 277 ? -10.390 1.305 29.386 1.00 88.19 277 LYS A C 1
ATOM 2244 O O . LYS A 1 277 ? -9.638 1.724 28.510 1.00 88.19 277 LYS A O 1
ATOM 2249 N N . ARG A 1 278 ? -10.508 0.003 29.671 1.00 88.62 278 ARG A N 1
ATOM 2250 C CA . ARG A 1 278 ? -9.745 -1.046 28.981 1.00 88.62 278 ARG A CA 1
ATOM 2251 C C . ARG A 1 278 ? -10.161 -1.169 27.517 1.00 88.62 278 ARG A C 1
ATOM 2253 O O . ARG A 1 278 ? -9.292 -1.239 26.651 1.00 88.62 278 ARG A O 1
ATOM 2260 N N . ILE A 1 279 ? -11.465 -1.129 27.234 1.00 90.19 279 ILE A N 1
ATOM 2261 C CA . ILE A 1 279 ? -11.983 -1.101 25.860 1.00 90.19 279 ILE A CA 1
ATOM 2262 C C . ILE A 1 279 ? -11.424 0.103 25.101 1.00 90.19 279 ILE A C 1
ATOM 2264 O O . ILE A 1 279 ? -10.921 -0.065 23.993 1.00 90.19 279 ILE A O 1
ATOM 2268 N N . ASN A 1 280 ? -11.436 1.285 25.718 1.00 88.00 280 ASN A N 1
ATOM 2269 C CA . ASN A 1 280 ? -10.881 2.491 25.110 1.00 88.00 280 ASN A CA 1
ATOM 2270 C C . ASN A 1 280 ? -9.359 2.403 24.891 1.00 88.00 280 ASN A C 1
ATOM 2272 O O . ASN A 1 280 ? -8.866 2.833 23.855 1.00 88.00 280 ASN A O 1
ATOM 2276 N N . ALA A 1 281 ? -8.606 1.829 25.833 1.00 87.00 281 ALA A N 1
ATOM 2277 C CA . ALA A 1 281 ? -7.164 1.627 25.682 1.00 87.00 281 ALA A CA 1
ATOM 2278 C C . ALA A 1 281 ? -6.844 0.690 24.507 1.00 87.00 281 ALA A C 1
ATOM 2280 O O . ALA A 1 281 ? -5.976 0.995 23.699 1.00 87.00 281 ALA A O 1
ATOM 2281 N N . ILE A 1 282 ? -7.595 -0.408 24.361 1.00 86.94 282 ILE A N 1
ATOM 2282 C CA . ILE A 1 282 ? -7.437 -1.344 23.238 1.00 86.94 282 ILE A CA 1
ATOM 2283 C C . ILE A 1 282 ? -7.829 -0.690 21.910 1.00 86.94 282 ILE A C 1
ATOM 2285 O O . ILE A 1 282 ? -7.136 -0.882 20.917 1.00 86.94 282 ILE A O 1
ATOM 2289 N N . TYR A 1 283 ? -8.906 0.096 21.895 1.00 85.50 283 TYR A N 1
ATOM 2290 C CA . TYR A 1 283 ? -9.353 0.819 20.704 1.00 85.50 283 TYR A CA 1
ATOM 2291 C C . TYR A 1 283 ? -8.330 1.861 20.223 1.00 85.50 283 TYR A C 1
ATOM 2293 O O . TYR A 1 283 ? -8.132 2.009 19.024 1.00 85.50 283 TYR A O 1
ATOM 2301 N N . ASN A 1 284 ? -7.637 2.531 21.149 1.00 84.88 284 ASN A N 1
ATOM 2302 C CA . ASN A 1 284 ? -6.574 3.496 20.843 1.00 84.88 284 ASN A CA 1
ATOM 2303 C C . ASN A 1 284 ? -5.174 2.856 20.725 1.00 84.88 284 ASN A C 1
ATOM 2305 O O . ASN A 1 284 ? -4.176 3.572 20.745 1.00 84.88 284 ASN A O 1
ATOM 2309 N N . GLU A 1 285 ? -5.092 1.523 20.651 1.00 85.31 285 GLU A N 1
ATOM 2310 C CA . GLU A 1 285 ? -3.845 0.750 20.532 1.00 85.31 285 GLU A CA 1
ATOM 2311 C C . GLU A 1 285 ? -2.831 0.932 21.692 1.00 85.31 285 GLU A C 1
ATOM 2313 O O . GLU A 1 285 ? -1.652 0.587 21.572 1.00 85.31 285 GLU A O 1
ATOM 2318 N N . ASP A 1 286 ? -3.277 1.384 22.871 1.00 87.00 286 ASP A N 1
ATOM 2319 C CA . ASP A 1 286 ? -2.449 1.498 24.081 1.00 87.00 286 ASP A CA 1
ATOM 2320 C C . ASP A 1 286 ? -2.401 0.169 24.858 1.00 87.00 286 ASP A C 1
ATOM 2322 O O . ASP A 1 286 ? -3.143 -0.095 25.813 1.00 87.00 286 ASP A O 1
ATOM 2326 N N . SER A 1 287 ? -1.491 -0.700 24.420 1.00 85.38 287 SER A N 1
ATOM 2327 C CA . SER A 1 287 ? -1.293 -2.035 25.000 1.00 85.38 287 SER A CA 1
ATOM 2328 C C . SER A 1 287 ? -0.779 -2.035 26.448 1.00 85.38 287 SER A C 1
ATOM 2330 O O . SER A 1 287 ? -1.062 -2.982 27.192 1.00 85.38 287 SER A O 1
ATOM 2332 N N . GLN A 1 288 ? -0.047 -0.998 26.874 1.00 86.38 288 GLN A N 1
ATOM 2333 C CA . GLN A 1 288 ? 0.489 -0.911 28.236 1.00 86.38 288 GLN A CA 1
ATOM 2334 C C . GLN A 1 288 ? -0.638 -0.617 29.223 1.00 86.38 288 GLN A C 1
ATOM 2336 O O . GLN A 1 288 ? -0.848 -1.387 30.167 1.00 86.38 288 GLN A O 1
ATOM 2341 N N . LEU A 1 289 ? -1.425 0.424 28.942 1.00 87.00 289 LEU A N 1
ATOM 2342 C CA . LEU A 1 289 ? -2.563 0.807 29.770 1.00 87.00 289 LEU A CA 1
ATOM 2343 C C . LEU A 1 289 ? -3.619 -0.307 29.828 1.00 87.00 289 LEU A C 1
ATOM 2345 O O . LEU A 1 289 ? -4.151 -0.611 30.898 1.00 87.00 289 LEU A O 1
ATOM 2349 N N . ALA A 1 290 ? -3.884 -0.981 28.704 1.00 87.12 290 ALA A N 1
ATOM 2350 C CA . ALA A 1 290 ? -4.826 -2.099 28.655 1.00 87.12 290 ALA A CA 1
ATOM 2351 C C . ALA A 1 290 ? -4.429 -3.268 29.581 1.00 87.12 290 ALA A C 1
ATOM 2353 O O . ALA A 1 290 ? -5.301 -3.911 30.174 1.00 87.12 290 ALA A O 1
ATOM 2354 N N . SER A 1 291 ? -3.127 -3.542 29.718 1.00 87.38 291 SER A N 1
ATOM 2355 C CA . SER A 1 291 ? -2.594 -4.599 30.589 1.00 87.38 291 SER A CA 1
ATOM 2356 C C . SER A 1 291 ? -2.674 -4.224 32.070 1.00 87.38 291 SER A C 1
ATOM 2358 O O . SER A 1 291 ? -3.045 -5.050 32.907 1.00 87.38 291 SER A O 1
ATOM 2360 N N . GLU A 1 292 ? -2.378 -2.968 32.410 1.00 90.06 292 GLU A N 1
ATOM 2361 C CA . GLU A 1 292 ? -2.523 -2.459 33.778 1.00 90.06 292 GLU A CA 1
ATOM 2362 C C . GLU A 1 292 ? -3.979 -2.499 34.248 1.00 90.06 292 GLU A C 1
ATOM 2364 O O . GLU A 1 292 ? -4.261 -2.965 35.354 1.00 90.06 292 GLU A O 1
ATOM 2369 N N . LEU A 1 293 ? -4.907 -2.076 33.386 1.00 89.62 293 LEU A N 1
ATOM 2370 C CA . LEU A 1 293 ? -6.339 -2.102 33.672 1.00 89.62 293 LEU A CA 1
ATOM 2371 C C . LEU A 1 293 ? -6.865 -3.530 33.841 1.00 89.62 293 LEU A C 1
ATOM 2373 O O . LEU A 1 293 ? -7.668 -3.772 34.738 1.00 89.62 293 LEU A O 1
ATOM 2377 N N . LEU A 1 294 ? -6.381 -4.494 33.049 1.00 89.44 294 LEU A N 1
ATOM 2378 C CA . LEU A 1 294 ? -6.755 -5.901 33.216 1.00 89.44 294 LEU A CA 1
ATOM 2379 C C . LEU A 1 294 ? -6.383 -6.434 34.607 1.00 89.44 294 LEU A C 1
ATOM 2381 O O . LEU A 1 294 ? -7.213 -7.065 35.255 1.00 89.44 294 LEU A O 1
ATOM 2385 N N . LYS A 1 295 ? -5.177 -6.134 35.102 1.00 88.62 295 LYS A N 1
ATOM 2386 C CA . LYS A 1 295 ? -4.749 -6.559 36.448 1.00 88.62 295 LYS A CA 1
ATOM 2387 C C . LYS A 1 295 ? -5.631 -5.968 37.549 1.00 88.62 295 LYS A C 1
ATOM 2389 O O . LYS A 1 295 ? -5.937 -6.646 38.529 1.00 88.62 295 LYS A O 1
ATOM 2394 N N . GLN A 1 296 ? -6.049 -4.711 37.392 1.00 88.19 296 GLN A N 1
ATOM 2395 C CA . GLN A 1 296 ? -6.965 -4.065 38.335 1.00 88.19 296 GLN A CA 1
ATOM 2396 C C . GLN A 1 296 ? -8.347 -4.728 38.312 1.00 88.19 296 GLN A C 1
ATOM 2398 O O . GLN A 1 296 ? -8.902 -5.000 39.372 1.00 88.19 296 GLN A O 1
ATOM 2403 N N . ILE A 1 297 ? -8.865 -5.051 37.123 1.00 88.12 297 ILE A N 1
ATOM 2404 C CA . ILE A 1 297 ? -10.132 -5.779 36.956 1.00 88.12 297 ILE A CA 1
ATOM 2405 C C . ILE A 1 297 ? -10.062 -7.151 37.638 1.00 88.12 297 ILE A C 1
ATOM 2407 O O . ILE A 1 297 ? -10.941 -7.486 38.426 1.00 88.12 297 ILE A O 1
ATOM 2411 N N . GLU A 1 298 ? -8.995 -7.915 37.407 1.00 87.69 298 GLU A N 1
ATOM 2412 C CA . GLU A 1 298 ? -8.804 -9.240 38.015 1.00 87.69 298 GLU A CA 1
ATOM 2413 C C . GLU A 1 298 ? -8.696 -9.185 39.546 1.00 87.69 298 GLU A C 1
ATOM 2415 O O . GLU A 1 298 ? -9.042 -10.148 40.221 1.00 87.69 298 GLU A O 1
ATOM 2420 N N . THR A 1 299 ? -8.252 -8.061 40.113 1.00 86.06 299 THR A N 1
ATOM 2421 C CA . THR A 1 299 ? -8.198 -7.867 41.573 1.00 86.06 299 THR A CA 1
ATOM 2422 C C . THR A 1 299 ? -9.587 -7.650 42.181 1.00 86.06 299 THR A C 1
ATOM 2424 O O . THR A 1 299 ? -9.783 -7.942 43.351 1.00 86.06 299 THR A O 1
ATOM 2427 N N . ILE A 1 300 ? -10.545 -7.143 41.400 1.00 81.31 300 ILE A N 1
ATOM 2428 C CA . ILE A 1 300 ? -11.942 -6.944 41.824 1.00 81.31 300 ILE A CA 1
ATOM 2429 C C . ILE A 1 300 ? -12.769 -8.219 41.601 1.00 81.31 300 ILE A C 1
ATOM 2431 O O . ILE A 1 300 ? -13.756 -8.449 42.291 1.00 81.31 300 ILE A O 1
ATOM 2435 N N . GLU A 1 301 ? -12.392 -9.049 40.623 1.00 75.44 301 GLU A N 1
ATOM 2436 C CA . GLU A 1 301 ? -13.073 -10.315 40.322 1.00 75.44 301 GLU A CA 1
ATOM 2437 C C . GLU A 1 301 ? -12.681 -11.477 41.268 1.00 75.44 301 GLU A C 1
ATOM 2439 O O . GLU A 1 301 ? -13.389 -12.488 41.272 1.00 75.44 301 GLU A O 1
ATOM 2444 N N . ASN A 1 302 ? -11.590 -11.343 42.040 1.00 57.78 302 ASN A N 1
ATOM 2445 C CA . ASN A 1 302 ? -11.084 -12.324 43.020 1.00 57.78 302 ASN A CA 1
ATOM 2446 C C . ASN A 1 302 ? -11.461 -11.960 44.460 1.00 57.78 302 ASN A C 1
ATOM 2448 O O . ASN A 1 302 ? -11.780 -12.900 45.224 1.00 57.78 302 ASN A O 1
#

Sequence (302 aa):
MLGIEQKKGNDEQLCGRMIAYARILPSPDAEPAETPFDDMIKNGLLTLEGDFRQAEHKPSRREVNRAVDAKFNNFLKTMEENGVELPENLDVDAMRERLHELSNMEVIPIPARIGNFNNEEDILKEDADIYYIGEFIGANQAHYCLTTLPIYYQAKYREQAKRNEMDMLNEMLLQFEEGDFVNTEDIQKDTEELFPKGLTLNTFMGDLSKLLNVRVIPFLLACESDSEYDTQIQLFYAFMKGYPDQKDIKRIDKALRELRKQSDSIEARNLLELSCKRINAIYNEDSQLASELLKQIETIEN

Foldseek 3Di:
DQPKDFPDDDLLAFPQKEKEKEFADADPPDDPDPDPCVVLQAQRMWMKIFHRVDDDPPPPLVRLLVVLVVVLVVVVVVCVVVVNDDPPPDDSVVVSVVSSVVSVPPPDDQRMDTDDDRDPVVVVPDPGGYMYSYYHNDSVVRVVSNVVVSVVVSVSNVVSVVVVVVVVVVVVVCCVVVPPACEVVNCVPDDPANDDPPAALVSHDYQLLCSCPVRVLVVLLPDPDPVSNVVRLVVVCRRCVVPDDVVLSVQLVVLSVVCSVPVPPPLSVLSNNLSSVLSSCVSVVNPPSNVVSVVVNVVSVD

Secondary structure (DSSP, 8-state):
----EEEES-TTS--SEEEEEEEEPPPTT------TTGGG-BTTEEEEEEE--S------HHHHHHHHHHHHHHHHHHHHHTT-PPPTT--HHHHHHHHHHHHTS------EEE---SSHHHHHHSSSEEEEEEEESSHHHHHHHHHHHHHHHHHHHHHHHHHHHHHHHHHHHHHHHHS----TTGGGS--SSSS-TT--GGG--S-HHHHIIIIIHHHHHH-SSHHHHHHHHHHHHHHGGG-S-HHHHHHHHHHHHHHHH-TT-HHHHHHHHHHHHHHHHHHTT-HHHHHHHHHHHHHHH-